Protein AF-0000000083253921 (afdb_homodimer)

Organism: NCBI:txid582686

Solvent-accessible surface area (backbone atoms only — not comparable to full-atom values): 12946 Å² total; per-residue (Å²): 129,92,75,60,62,63,15,29,48,38,32,37,37,40,30,44,75,76,18,30,40,38,39,35,27,32,36,92,87,64,48,36,36,35,39,38,33,35,63,42,66,46,63,45,67,45,71,40,64,77,12,24,30,59,44,75,47,81,40,60,47,68,56,47,55,66,76,36,46,68,57,43,62,70,31,42,88,70,36,40,86,48,78,68,93,42,68,68,56,45,52,54,52,42,50,72,73,46,42,30,26,35,37,41,40,36,81,40,52,36,37,35,39,37,34,21,56,44,78,47,77,43,78,54,131,128,92,76,60,62,63,16,29,47,38,30,38,37,42,30,45,74,74,18,31,38,37,38,35,29,33,35,91,86,65,49,36,37,37,40,36,34,35,63,40,67,44,63,46,67,46,73,39,63,76,12,26,31,58,46,75,45,81,40,60,47,67,56,48,54,67,75,36,44,68,57,42,61,71,32,43,88,69,37,40,86,48,77,66,92,43,70,66,56,44,50,54,51,42,52,73,73,46,43,31,25,35,36,40,38,37,80,40,48,36,36,35,39,35,32,23,55,42,78,47,77,43,76,54,130

Foldseek 3Di:
DDDLAFWFFPDKDADPPQQKIKTWTADPVGWIKIKMFGAWLDKDKFFDHRWTWHDKDKDQCVVVCVVCVVVCVVCQVVQPSHHDDDPVVVSVVLVVVQWIKIWTDTPDTMTMIIIGRDMDMDTDD/DDDLAFWWFDDKDADPPQQKIKTWTADPVGWIKIKMFGAWLDKDKFFDHRWTWHDKDKDQCVVVCVVCVVVCVVCQVVQPSHHDDDPVVVSVVLVVVQWIKIWTDTPDTMTMIIIGRDMDMDTDD

Sequence (250 aa):
MISIHDNEITSYLVDLKYHKIILYTEASNSERVEVSFEDVLAHQFETLEGSIILDIQEYRLNQFFENNKELLEKQKAYCWPLYYDSVDELSVRLMKEGYLYYVIYSSYGLNGWIVAKQYDVNRIVMISIHDNEITSYLVDLKYHKIILYTEASNSERVEVSFEDVLAHQFETLEGSIILDIQEYRLNQFFENNKELLEKQKAYCWPLYYDSVDELSVRLMKEGYLYYVIYSSYGLNGWIVAKQYDVNRIV

pLDDT: mean 91.38, std 6.76, range [63.94, 98.38]

Nearest PDB structures (foldseek):
  2y24-assembly1_A  TM=3.692E-01  e=4.190E-01  Dickeya chrysanthemi
  6roj-assembly1_A  TM=2.758E-01  e=5.772E+00  Saccharomyces cerevisiae S288C
  4uoz-assembly1_C  TM=3.236E-01  e=6.453E+00  Bifidobacterium animalis subsp. lactis Bl-04
  4uni-assembly1_C  TM=3.283E-01  e=9.537E+00  Bifidobacterium animalis subsp. lactis Bl-04
  2y24-assembly1_A  TM=3.692E-01  e=5.696E-01  Dickeya chrysanthemi

Radius of gyration: 18.2 Å; Cα contacts (8 Å, |Δi|>4): 577; chains: 2; bounding box: 44×47×45 Å

Secondary structure (DSSP, 8-state):
----TTPEEEEEEEETTTTEEEEEEE-TT--EEEEEEES--EEEEE--TT-BEEEEEEE-HHHHHHHTHHHHHHHGGGT-SS--S-HHHHHHHHHHHT-EEEEEEESSS-EEEEEESEEEEEEE-/----TTPEEEEEEEETTTTEEEEEEE-TT--EEEEEEES--EEEEE--TT-BEEEEEEE-HHHHHHHTHHHHHHHGGGT-SS--S-HHHHHHHHHHHT-EEEEEEESSS-EEEEEESEEEEEEE-

Structure (mmCIF, N/CA/C/O backbone):
data_AF-0000000083253921-model_v1
#
loop_
_entity.id
_entity.type
_entity.pdbx_description
1 polymer 'Uncharacterized protein'
#
loop_
_atom_site.group_PDB
_atom_site.id
_atom_site.type_symbol
_atom_site.label_atom_id
_atom_site.label_alt_id
_atom_site.label_comp_id
_atom_site.label_asym_id
_atom_site.label_entity_id
_atom_site.label_seq_id
_atom_site.pdbx_PDB_ins_code
_atom_site.Cartn_x
_atom_site.Cartn_y
_atom_site.Cartn_z
_atom_site.occupancy
_atom_site.B_iso_or_equiv
_atom_site.auth_seq_id
_atom_site.auth_comp_id
_atom_site.auth_asym_id
_atom_site.auth_atom_id
_atom_site.pdbx_PDB_model_num
ATOM 1 N N . MET A 1 1 ? 17.219 11.961 19.906 1 64.69 1 MET A N 1
ATOM 2 C CA . MET A 1 1 ? 16.359 11.961 18.734 1 64.69 1 MET A CA 1
ATOM 3 C C . MET A 1 1 ? 16.438 10.633 17.984 1 64.69 1 MET A C 1
ATOM 5 O O . MET A 1 1 ? 17.531 10.156 17.672 1 64.69 1 MET A O 1
ATOM 9 N N . ILE A 1 2 ? 15.359 9.82 18.078 1 77 2 ILE A N 1
ATOM 10 C CA . ILE A 1 2 ? 15.391 8.5 17.453 1 77 2 ILE A CA 1
ATOM 11 C C . ILE A 1 2 ? 15.648 8.648 15.945 1 77 2 ILE A C 1
ATOM 13 O O . ILE A 1 2 ? 14.961 9.414 15.266 1 77 2 ILE A O 1
ATOM 17 N N . SER A 1 3 ? 16.797 8.078 15.508 1 84.62 3 SER A N 1
ATOM 18 C CA . SER A 1 3 ? 17.125 8.188 14.086 1 84.62 3 SER A CA 1
ATOM 19 C C . SER A 1 3 ? 16.516 7.027 13.297 1 84.62 3 SER A C 1
ATOM 21 O O . SER A 1 3 ? 16.641 5.867 13.695 1 84.62 3 SER A O 1
ATOM 23 N N . ILE A 1 4 ? 15.844 7.398 12.281 1 89.12 4 ILE A N 1
ATOM 24 C CA . ILE A 1 4 ? 15.281 6.391 11.391 1 89.12 4 ILE A CA 1
ATOM 25 C C . ILE A 1 4 ? 16.141 6.258 10.141 1 89.12 4 ILE A C 1
ATOM 27 O O . ILE A 1 4 ? 15.891 5.398 9.289 1 89.12 4 ILE A O 1
ATOM 31 N N . HIS A 1 5 ? 17.172 7.105 10.125 1 89.75 5 HIS A N 1
ATOM 32 C CA . HIS A 1 5 ? 18.031 7.109 8.953 1 89.75 5 HIS A CA 1
ATOM 33 C C . HIS A 1 5 ? 18.766 5.781 8.805 1 89.75 5 HIS A C 1
ATOM 35 O O . HIS A 1 5 ? 19.297 5.246 9.773 1 89.75 5 HIS A O 1
ATOM 41 N N . ASP A 1 6 ? 18.688 5.219 7.617 1 90.56 6 ASP A N 1
ATOM 42 C CA . ASP A 1 6 ? 19.375 4 7.215 1 90.56 6 ASP A CA 1
ATOM 43 C C . ASP A 1 6 ? 18.672 2.76 7.762 1 90.56 6 ASP A C 1
ATOM 45 O O . ASP A 1 6 ? 19.172 1.644 7.621 1 90.56 6 ASP A O 1
ATOM 49 N N . ASN A 1 7 ? 17.594 2.953 8.398 1 93.31 7 ASN A N 1
ATOM 50 C CA . ASN A 1 7 ? 16.812 1.787 8.797 1 93.31 7 ASN A CA 1
ATOM 51 C C . ASN A 1 7 ? 16.141 1.117 7.594 1 93.31 7 ASN A C 1
ATOM 53 O O . ASN A 1 7 ? 15.742 1.794 6.648 1 93.31 7 ASN A O 1
ATOM 57 N N . GLU A 1 8 ? 16.047 -0.15 7.652 1 94 8 GLU A N 1
ATOM 58 C CA . GLU A 1 8 ? 15.32 -0.9 6.633 1 94 8 GLU A CA 1
ATOM 59 C C . GLU A 1 8 ? 13.836 -1.003 6.977 1 94 8 GLU A C 1
ATOM 61 O O . GLU A 1 8 ? 13.477 -1.326 8.109 1 94 8 GLU A O 1
ATOM 66 N N . ILE A 1 9 ? 13.016 -0.68 6.035 1 94.06 9 ILE A N 1
ATOM 67 C CA . ILE A 1 9 ? 11.594 -0.918 6.219 1 94.06 9 ILE A CA 1
ATOM 68 C C . ILE A 1 9 ? 11.289 -2.402 6.027 1 94.06 9 ILE A C 1
ATOM 70 O O . ILE A 1 9 ? 11.453 -2.939 4.93 1 94.06 9 ILE A O 1
ATOM 74 N N . THR A 1 10 ? 10.836 -3.027 7.039 1 94.25 10 THR A N 1
ATOM 75 C CA . THR A 1 10 ? 10.602 -4.469 6.98 1 94.25 10 THR A CA 1
ATOM 76 C C . THR A 1 10 ? 9.148 -4.766 6.645 1 94.25 10 THR A C 1
ATOM 78 O O . THR A 1 10 ? 8.852 -5.75 5.961 1 94.25 10 THR A O 1
ATOM 81 N N . SER A 1 11 ? 8.289 -3.947 7.152 1 95.75 11 SER A N 1
ATOM 82 C CA . SER A 1 11 ? 6.859 -4.113 6.918 1 95.75 11 SER A CA 1
ATOM 83 C C . SER A 1 11 ? 6.102 -2.814 7.18 1 95.75 11 SER A C 1
ATOM 85 O O . SER A 1 11 ? 6.664 -1.858 7.715 1 95.75 11 SER A O 1
ATOM 87 N N . TYR A 1 12 ? 4.859 -2.811 6.711 1 96.31 12 TYR A N 1
ATOM 88 C CA . TYR A 1 12 ? 3.998 -1.688 7.055 1 96.31 12 TYR A CA 1
ATOM 89 C C . TYR A 1 12 ? 2.543 -2.129 7.156 1 96.31 12 TYR A C 1
ATOM 91 O O . TYR A 1 12 ? 2.125 -3.072 6.48 1 96.31 12 TYR A O 1
ATOM 99 N N . LEU A 1 13 ? 1.921 -1.439 8.023 1 97.75 13 LEU A N 1
ATOM 100 C CA . LEU A 1 13 ? 0.498 -1.656 8.258 1 97.75 13 LEU A CA 1
ATOM 101 C C . LEU A 1 13 ? -0.309 -0.416 7.891 1 97.75 13 LEU A C 1
ATOM 103 O O . LEU A 1 13 ? 0.043 0.698 8.281 1 97.75 13 LEU A O 1
ATOM 107 N N . VAL A 1 14 ? -1.329 -0.631 7.109 1 96.62 14 VAL A N 1
ATOM 108 C CA . VAL A 1 14 ? -2.279 0.432 6.801 1 96.62 14 VAL A CA 1
ATOM 109 C C . VAL A 1 14 ? -3.645 0.094 7.395 1 96.62 14 VAL A C 1
ATOM 111 O O . VAL A 1 14 ? -4.281 -0.882 6.988 1 96.62 14 VAL A O 1
ATOM 114 N N . ASP A 1 15 ? -4.02 0.873 8.336 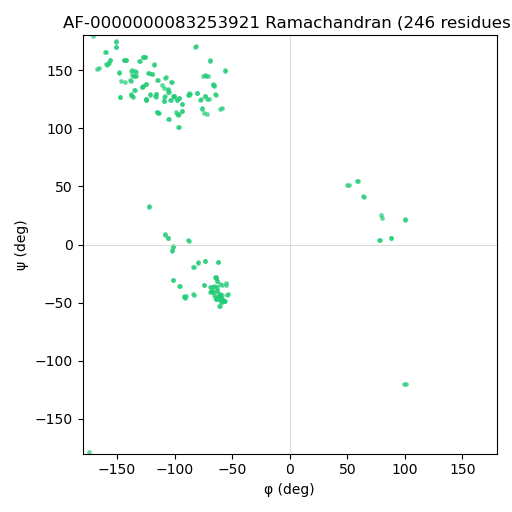1 96.75 15 ASP A N 1
ATOM 115 C CA . ASP A 1 15 ? -5.348 0.764 8.93 1 96.75 15 ASP A CA 1
ATOM 116 C C . ASP A 1 15 ? -6.32 1.752 8.297 1 96.75 15 ASP A C 1
ATOM 118 O O . ASP A 1 15 ? -6.332 2.936 8.641 1 96.75 15 ASP A O 1
ATOM 122 N N . LEU A 1 16 ? -7.109 1.293 7.445 1 94 16 LEU A N 1
ATOM 123 C CA . LEU A 1 16 ? -8.016 2.154 6.691 1 94 16 LEU A CA 1
ATOM 124 C C . LEU A 1 16 ? -9.172 2.629 7.566 1 94 16 LEU A C 1
ATOM 126 O O . LEU A 1 16 ? -9.641 3.758 7.418 1 94 16 LEU A O 1
ATOM 130 N N . LYS A 1 17 ? -9.555 1.745 8.43 1 91 17 LYS A N 1
ATOM 131 C CA . LYS A 1 17 ? -10.688 2.055 9.289 1 91 17 LYS A CA 1
ATOM 132 C C . LYS A 1 17 ? -10.336 3.154 10.289 1 91 17 LYS A C 1
ATOM 134 O O . LYS A 1 17 ? -11.117 4.09 10.484 1 91 17 LYS A O 1
ATOM 139 N N . TYR A 1 18 ? -9.172 3.062 10.805 1 94.19 18 TYR A N 1
ATOM 140 C CA . TYR A 1 18 ? -8.797 4.02 11.844 1 94.19 18 TYR A CA 1
ATOM 141 C C . TYR A 1 18 ? -7.824 5.062 11.297 1 94.19 18 TYR A C 1
ATOM 143 O O . TYR A 1 18 ? -7.25 5.844 12.055 1 94.19 18 TYR A O 1
ATOM 151 N N . HIS A 1 19 ? -7.543 5.062 10.047 1 96.12 19 HIS A N 1
ATOM 152 C CA . HIS A 1 19 ? -6.754 6.078 9.359 1 96.12 19 HIS A CA 1
ATOM 153 C C . HIS A 1 19 ? -5.355 6.188 9.961 1 96.12 19 HIS A C 1
ATOM 155 O O . HIS A 1 19 ? -4.918 7.281 10.328 1 96.12 19 HIS A O 1
ATOM 161 N N . LYS A 1 20 ? -4.727 5.043 9.992 1 97.81 20 LYS A N 1
ATOM 162 C CA . LYS A 1 20 ? -3.381 4.973 10.555 1 97.81 20 LYS A CA 1
ATOM 163 C C . LYS A 1 20 ? -2.451 4.16 9.656 1 97.81 20 LYS A C 1
ATOM 165 O O . LYS A 1 20 ? -2.871 3.176 9.047 1 97.81 20 LYS A O 1
ATOM 170 N N . ILE A 1 21 ? -1.231 4.578 9.609 1 97.94 21 ILE A N 1
ATOM 171 C CA . ILE A 1 21 ? -0.181 3.805 8.953 1 97.94 21 ILE A CA 1
ATOM 172 C C . ILE A 1 21 ? 0.999 3.627 9.906 1 97.94 21 ILE A C 1
ATOM 174 O O . ILE A 1 21 ? 1.39 4.566 10.609 1 97.94 21 ILE A O 1
ATOM 178 N N . ILE A 1 22 ? 1.489 2.447 9.945 1 97.94 22 ILE A N 1
ATOM 179 C CA . ILE A 1 22 ? 2.691 2.168 10.727 1 97.94 22 ILE A CA 1
ATOM 180 C C . ILE A 1 22 ? 3.752 1.536 9.82 1 97.94 22 ILE A C 1
ATOM 182 O O . ILE A 1 22 ? 3.496 0.521 9.172 1 97.94 22 ILE A O 1
ATOM 186 N N . LEU A 1 23 ? 4.879 2.094 9.789 1 96.44 23 LEU A N 1
ATOM 187 C CA . LEU A 1 23 ? 6.062 1.504 9.18 1 96.44 23 LEU A CA 1
ATOM 188 C C . LEU A 1 23 ? 6.949 0.845 10.227 1 96.44 23 LEU A C 1
ATOM 190 O O . LEU A 1 23 ? 7.332 1.481 11.211 1 96.44 23 LEU A O 1
ATOM 194 N N . TYR A 1 24 ? 7.203 -0.344 10.016 1 96.12 24 TYR A N 1
ATOM 195 C CA . TYR A 1 24 ? 8.148 -1.059 10.86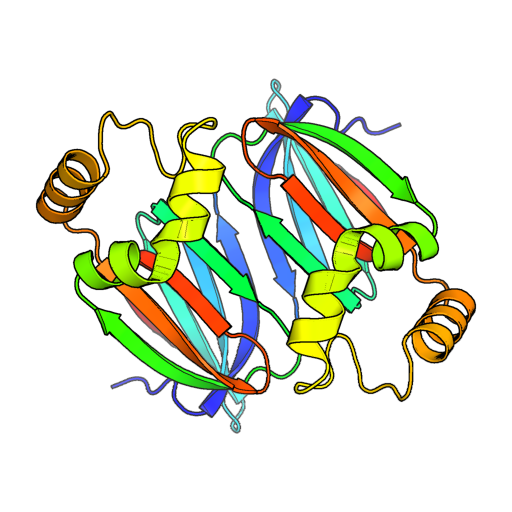7 1 96.12 24 TYR A CA 1
ATOM 196 C C . TYR A 1 24 ? 9.539 -1.081 10.242 1 96.12 24 TYR A C 1
ATOM 198 O O . TYR A 1 24 ? 9.703 -1.512 9.102 1 96.12 24 TYR A O 1
ATOM 206 N N . THR A 1 25 ? 10.469 -0.642 11.023 1 95.25 25 THR A N 1
ATOM 207 C CA . THR A 1 25 ? 11.82 -0.521 10.492 1 95.25 25 THR A CA 1
ATOM 208 C C . THR A 1 25 ? 12.828 -1.174 11.43 1 95.25 25 THR A C 1
ATOM 210 O O . THR A 1 25 ? 12.547 -1.369 12.617 1 95.25 25 THR A O 1
ATOM 213 N N . GLU A 1 26 ? 13.922 -1.486 10.82 1 94.81 26 GLU A N 1
ATOM 214 C CA . GLU A 1 26 ? 15 -2.115 11.578 1 94.81 26 GLU A CA 1
ATOM 215 C C . GLU A 1 26 ? 16.344 -1.488 11.242 1 94.81 26 GLU A C 1
ATOM 217 O O . GLU A 1 26 ? 16.688 -1.32 10.07 1 94.81 26 GLU A O 1
ATOM 222 N N . ALA A 1 27 ? 17.031 -1.199 12.273 1 93.06 27 ALA A N 1
ATOM 223 C CA . ALA A 1 27 ? 18.391 -0.688 12.094 1 93.06 27 ALA A CA 1
ATOM 224 C C . ALA A 1 27 ? 19.375 -1.826 11.859 1 93.06 27 ALA A C 1
ATOM 226 O O . ALA A 1 27 ? 19.031 -3 11.984 1 93.06 27 ALA A O 1
ATOM 227 N N . SER A 1 28 ? 20.578 -1.454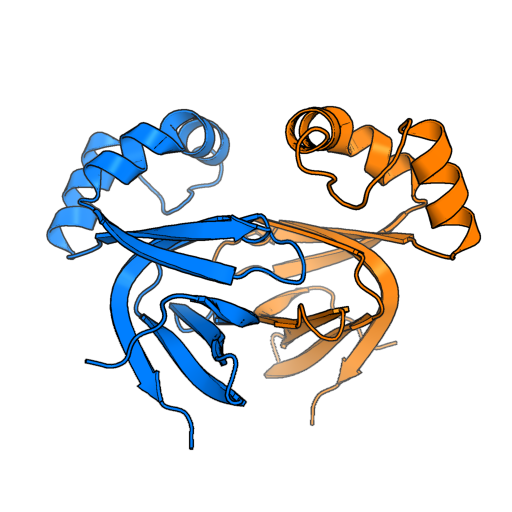 11.5 1 90.56 28 SER A N 1
ATOM 228 C CA . SER A 1 28 ? 21.609 -2.445 11.258 1 90.56 28 SER A CA 1
ATOM 229 C C . SER A 1 28 ? 21.953 -3.223 12.523 1 90.56 28 SER A C 1
ATOM 231 O O . SER A 1 28 ? 22.359 -4.387 12.461 1 90.56 28 SER A O 1
ATOM 233 N N . ASN A 1 29 ? 21.781 -2.598 13.664 1 90.56 29 ASN A N 1
ATOM 234 C CA . ASN A 1 29 ? 22.062 -3.268 14.93 1 90.56 29 ASN A CA 1
ATOM 235 C C . ASN A 1 29 ? 20.844 -4.027 15.445 1 90.56 29 ASN A C 1
ATOM 237 O O . ASN A 1 29 ? 20.797 -4.398 16.625 1 90.56 29 ASN A O 1
ATOM 241 N N . SER A 1 30 ? 19.812 -4.035 14.703 1 89.56 30 SER A N 1
ATOM 242 C CA . SER A 1 30 ? 18.609 -4.82 14.961 1 89.56 30 SER A CA 1
ATOM 243 C C . SER A 1 30 ? 17.625 -4.059 15.852 1 89.56 30 SER A C 1
ATOM 245 O O . SER A 1 30 ? 16.641 -4.629 16.328 1 89.56 30 SER A O 1
ATOM 247 N N . GLU A 1 31 ? 18.047 -2.854 16.062 1 93.31 31 GLU A N 1
ATOM 248 C CA . GLU A 1 31 ? 17.047 -2.039 16.766 1 93.31 31 GLU A CA 1
ATOM 249 C C . GLU A 1 31 ? 15.812 -1.823 15.898 1 93.31 31 GLU A C 1
ATOM 251 O O . GLU A 1 31 ? 15.922 -1.533 14.703 1 93.31 31 GLU A O 1
ATOM 256 N N . ARG A 1 32 ? 14.719 -1.942 16.547 1 95.06 32 ARG A N 1
ATOM 257 C CA . ARG A 1 32 ? 13.461 -1.785 15.828 1 95.06 32 ARG A CA 1
ATOM 258 C C . ARG A 1 32 ? 12.805 -0.45 16.156 1 95.06 32 ARG A C 1
ATOM 260 O O . ARG A 1 32 ? 12.734 -0.056 17.328 1 95.06 32 ARG A O 1
ATOM 267 N N . VAL A 1 33 ? 12.438 0.19 15.086 1 95.75 33 VAL A N 1
ATOM 268 C CA . VAL A 1 33 ? 11.797 1.495 15.203 1 95.75 33 VAL A CA 1
ATOM 269 C C . VAL A 1 33 ? 10.492 1.5 14.414 1 95.75 33 VAL A C 1
ATOM 271 O O . VAL A 1 33 ? 10.422 0.971 13.297 1 95.75 33 VAL A O 1
ATOM 274 N N . GLU A 1 34 ? 9.445 2.064 15.031 1 96.5 34 GLU A N 1
ATOM 275 C CA . GLU A 1 34 ? 8.172 2.25 14.336 1 96.5 34 GLU A CA 1
ATOM 276 C C . GLU A 1 34 ? 7.957 3.715 13.969 1 96.5 34 GLU A C 1
ATOM 278 O O . GLU A 1 34 ? 8.234 4.609 14.766 1 96.5 34 GLU A O 1
ATOM 283 N N . VAL A 1 35 ? 7.578 3.893 12.797 1 96.5 35 VAL A N 1
ATOM 284 C CA . VAL A 1 35 ? 7.105 5.199 12.352 1 96.5 35 VAL A CA 1
ATOM 285 C C . VAL A 1 35 ? 5.594 5.152 12.125 1 96.5 35 VAL A C 1
ATOM 287 O O . VAL A 1 35 ? 5.109 4.355 11.312 1 96.5 35 VAL A O 1
ATOM 290 N N . SER A 1 36 ? 4.879 6.043 12.82 1 97.81 36 SER A N 1
ATOM 291 C CA . SER A 1 36 ? 3.426 5.988 12.727 1 97.81 36 SER A CA 1
ATOM 292 C C . SER A 1 36 ? 2.85 7.309 12.234 1 97.81 36 SER A C 1
ATOM 294 O O . SER A 1 36 ? 3.369 8.383 12.562 1 97.81 36 SER A O 1
ATOM 296 N N . PHE A 1 37 ? 1.794 7.211 11.531 1 98.38 37 PHE A N 1
ATOM 297 C CA . PHE A 1 37 ? 1.021 8.344 11.047 1 98.38 37 PHE A CA 1
ATOM 298 C C . PHE A 1 37 ? -0.437 8.234 11.469 1 98.38 37 PHE A C 1
ATOM 300 O O . PHE A 1 37 ? -1.031 7.156 11.391 1 98.38 37 PHE A O 1
ATOM 307 N N . GLU A 1 38 ? -0.981 9.359 11.883 1 98.06 38 GLU A N 1
ATOM 308 C CA . GLU A 1 38 ? -2.365 9.398 12.344 1 98.06 38 GLU A CA 1
ATOM 309 C C . GLU A 1 38 ? -3.211 10.32 11.469 1 98.06 38 GLU A C 1
ATOM 311 O O . GLU A 1 38 ? -2.701 11.289 10.898 1 98.06 38 GLU A O 1
ATOM 316 N N . ASP A 1 39 ? -4.5 9.984 11.484 1 97.5 39 ASP A N 1
ATOM 317 C CA . ASP A 1 39 ? -5.449 10.711 10.656 1 97.5 39 ASP A CA 1
ATOM 318 C C . ASP A 1 39 ? -4.965 10.789 9.203 1 97.5 39 ASP A C 1
ATOM 320 O O . ASP A 1 39 ? -4.867 11.883 8.641 1 97.5 39 ASP A O 1
ATOM 324 N N . VAL A 1 40 ? -4.637 9.656 8.719 1 97.44 40 VAL A N 1
ATOM 325 C CA . VAL A 1 40 ? -4.133 9.555 7.348 1 97.44 40 VAL A CA 1
ATOM 326 C C . VAL A 1 40 ? -5.281 9.734 6.359 1 97.44 40 VAL A C 1
ATOM 328 O O . VAL A 1 40 ? -6.32 9.086 6.477 1 97.44 40 VAL A O 1
ATOM 331 N N . LEU A 1 41 ? -5.062 10.648 5.434 1 95.69 41 LEU A N 1
ATOM 332 C CA . LEU A 1 41 ? -6.051 10.883 4.387 1 95.69 41 LEU A CA 1
ATOM 333 C C . LEU A 1 41 ? -5.762 10.031 3.16 1 95.69 41 LEU A C 1
ATOM 335 O O . LEU A 1 41 ? -6.68 9.461 2.562 1 95.69 41 LEU A O 1
ATOM 339 N N . ALA A 1 42 ? -4.547 9.953 2.744 1 94.25 42 ALA A N 1
ATOM 340 C CA . ALA A 1 42 ? -4.141 9.242 1.538 1 94.25 42 ALA A CA 1
ATOM 341 C C . ALA A 1 42 ? -2.666 8.859 1.599 1 94.25 42 ALA A C 1
ATOM 343 O O . ALA A 1 42 ? -1.896 9.445 2.365 1 94.25 42 ALA A O 1
ATOM 344 N N . HIS A 1 43 ? -2.348 7.836 0.828 1 95.31 43 HIS A N 1
ATOM 345 C CA . HIS A 1 43 ? -0.953 7.426 0.712 1 95.31 43 HIS A CA 1
ATOM 346 C C . HIS A 1 43 ? -0.704 6.684 -0.598 1 95.31 43 HIS A C 1
ATOM 348 O O . HIS A 1 43 ? -1.645 6.203 -1.233 1 95.31 43 HIS A O 1
ATOM 354 N N . GLN A 1 44 ? 0.498 6.656 -0.984 1 92.56 44 GLN A N 1
A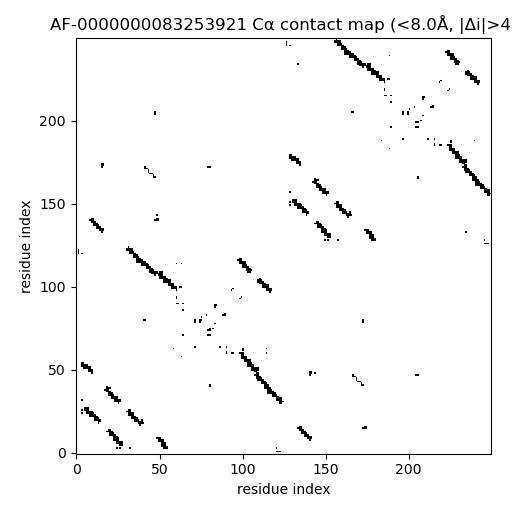TOM 355 C CA . GLN A 1 44 ? 0.955 5.832 -2.096 1 92.56 44 GLN A CA 1
ATOM 356 C C . GLN A 1 44 ? 2.389 5.355 -1.878 1 92.56 44 GLN A C 1
ATOM 358 O O . GLN A 1 44 ? 3.275 6.16 -1.577 1 92.56 44 GLN A O 1
ATOM 363 N N . PHE A 1 45 ? 2.482 4.008 -1.997 1 91.5 45 PHE A N 1
ATOM 364 C CA . PHE A 1 45 ? 3.809 3.422 -1.844 1 91.5 45 PHE A CA 1
ATOM 365 C C . PHE A 1 45 ? 4.207 2.654 -3.098 1 91.5 45 PHE A C 1
ATOM 367 O O . PHE A 1 45 ? 3.402 1.911 -3.66 1 91.5 45 PHE A O 1
ATOM 374 N N . GLU A 1 46 ? 5.312 2.953 -3.559 1 82.75 46 GLU A N 1
ATOM 375 C CA . GLU A 1 46 ? 6 2.07 -4.496 1 82.75 46 GLU A CA 1
ATOM 376 C C . GLU A 1 46 ? 7.039 1.208 -3.783 1 82.75 46 GLU A C 1
ATOM 378 O O . GLU A 1 46 ? 8.047 1.718 -3.297 1 82.75 46 GLU A O 1
ATOM 383 N N . THR A 1 47 ? 6.773 -0.06 -3.742 1 78.19 47 THR A N 1
ATOM 384 C CA . THR A 1 47 ? 7.516 -0.823 -2.746 1 78.19 47 THR A CA 1
ATOM 385 C C . THR A 1 47 ? 8.453 -1.824 -3.42 1 78.19 47 THR A C 1
ATOM 387 O O . THR A 1 47 ? 8.172 -2.301 -4.52 1 78.19 47 THR A O 1
ATOM 390 N N . LEU A 1 48 ? 9.586 -1.952 -2.834 1 75.62 48 LEU A N 1
ATOM 391 C CA . LEU A 1 48 ? 10.57 -2.994 -3.104 1 75.62 48 LEU A CA 1
ATOM 392 C C . LEU A 1 48 ? 11.172 -3.521 -1.805 1 75.62 48 LEU A C 1
ATOM 394 O O . LEU A 1 48 ? 11.281 -2.783 -0.823 1 75.62 48 LEU A O 1
ATOM 398 N N . GLU A 1 49 ? 11.344 -4.738 -1.812 1 81.88 49 GLU A N 1
ATOM 399 C CA . GLU A 1 49 ? 12.055 -5.297 -0.666 1 81.88 49 GLU A CA 1
ATOM 400 C C . GLU A 1 49 ? 13.414 -4.633 -0.477 1 81.88 49 GLU A C 1
ATOM 402 O O . GLU A 1 49 ? 14.031 -4.18 -1.444 1 81.88 49 GLU A O 1
ATOM 407 N N . GLY A 1 50 ? 13.828 -4.574 0.816 1 83.69 50 GLY A N 1
ATOM 408 C CA . GLY A 1 50 ? 15.148 -4.051 1.119 1 83.69 50 GLY A CA 1
ATOM 409 C C . GLY A 1 50 ? 15.211 -2.537 1.117 1 83.69 50 GLY A C 1
ATOM 410 O O . GLY A 1 50 ? 16.281 -1.953 0.961 1 83.69 50 GLY A O 1
ATOM 411 N N . SER A 1 51 ? 14.07 -1.942 1.306 1 85.94 51 SER A N 1
ATOM 412 C CA . SER A 1 51 ? 14.008 -0.484 1.282 1 85.94 51 SER A CA 1
ATOM 413 C C . SER A 1 51 ? 14.695 0.117 2.506 1 85.94 51 SER A C 1
ATOM 415 O O . SER A 1 51 ? 14.406 -0.274 3.639 1 85.94 51 SER A O 1
ATOM 417 N N . ILE A 1 52 ? 15.617 0.977 2.27 1 90.44 52 ILE A N 1
ATOM 418 C CA . ILE A 1 52 ? 16.328 1.688 3.33 1 90.44 52 ILE A CA 1
ATOM 419 C C . ILE A 1 52 ? 15.883 3.15 3.352 1 90.44 52 ILE A C 1
ATOM 421 O O . ILE A 1 52 ? 16 3.855 2.348 1 90.44 52 ILE A O 1
ATOM 425 N N . ILE A 1 53 ? 15.492 3.57 4.52 1 92.12 53 ILE A N 1
ATOM 426 C CA . ILE A 1 53 ? 15 4.938 4.648 1 92.12 53 ILE A CA 1
ATOM 427 C C . ILE A 1 53 ? 16.188 5.906 4.688 1 92.12 53 ILE A C 1
ATOM 429 O O . ILE A 1 53 ? 17.094 5.75 5.504 1 92.12 53 ILE A O 1
ATOM 433 N N . LEU A 1 54 ? 16.156 6.812 3.816 1 92.69 54 LEU A N 1
ATOM 434 C CA . LEU A 1 54 ? 17.125 7.91 3.893 1 92.69 54 LEU A CA 1
ATOM 435 C C . LEU A 1 54 ? 16.562 9.062 4.727 1 92.69 54 LEU A C 1
ATOM 437 O O . LEU A 1 54 ? 17.266 9.602 5.586 1 92.69 54 LEU A O 1
ATOM 441 N N . ASP A 1 55 ? 15.352 9.352 4.477 1 92.19 55 ASP A N 1
ATOM 442 C CA . ASP A 1 55 ? 14.734 10.461 5.184 1 92.19 55 ASP A CA 1
ATOM 443 C C . ASP A 1 55 ? 13.219 10.461 4.988 1 92.19 55 ASP A C 1
ATOM 445 O O . ASP A 1 55 ? 12.711 9.891 4.02 1 92.19 55 ASP A O 1
ATOM 449 N N . ILE A 1 56 ? 12.539 11 6.008 1 93.62 56 ILE A N 1
ATOM 450 C CA . ILE A 1 56 ? 11.133 11.359 5.859 1 93.62 56 ILE A CA 1
ATOM 451 C C . ILE A 1 56 ? 10.969 12.875 5.984 1 93.62 56 ILE A C 1
ATOM 453 O O . ILE A 1 56 ? 11.195 13.445 7.055 1 93.62 56 ILE A O 1
ATOM 457 N N . GLN A 1 57 ? 10.578 13.461 4.871 1 94.69 57 GLN A N 1
ATOM 458 C CA . GLN A 1 57 ? 10.477 14.914 4.848 1 94.69 57 GLN A CA 1
ATOM 459 C C . GLN A 1 57 ? 9.023 15.367 4.965 1 94.69 57 GLN A C 1
ATOM 461 O O . GLN A 1 57 ? 8.125 14.766 4.371 1 94.69 57 GLN A O 1
ATOM 466 N N . GLU A 1 58 ? 8.922 16.375 5.719 1 95.56 58 GLU A N 1
ATOM 467 C CA . GLU A 1 58 ? 7.613 17 5.895 1 95.56 58 GLU A CA 1
ATOM 468 C C . GLU A 1 58 ? 7.473 18.25 5.023 1 95.56 58 GLU A C 1
ATOM 470 O O . GLU A 1 58 ? 8.328 19.141 5.059 1 95.56 58 GLU A O 1
ATOM 475 N N . TYR A 1 59 ? 6.395 18.281 4.254 1 96.75 59 TYR A N 1
ATOM 476 C CA . TYR A 1 59 ? 6.117 19.422 3.396 1 96.75 59 TYR A CA 1
ATOM 477 C C . TYR A 1 59 ? 4.727 19.984 3.666 1 96.75 59 TYR A C 1
ATOM 479 O O . TYR A 1 59 ? 3.883 19.297 4.258 1 96.75 59 TYR A O 1
ATOM 487 N N . ARG A 1 60 ? 4.539 21.219 3.232 1 94.62 60 ARG A N 1
ATOM 488 C CA . ARG A 1 60 ? 3.191 21.766 3.201 1 94.62 60 ARG A CA 1
ATOM 489 C C . ARG A 1 60 ? 2.336 21.078 2.143 1 94.62 60 ARG A C 1
ATOM 491 O O . ARG A 1 60 ? 2.863 20.547 1.165 1 94.62 60 ARG A O 1
ATOM 498 N N . LEU A 1 61 ? 1.123 21.172 2.332 1 95.38 61 LEU A N 1
ATOM 499 C CA . LEU A 1 61 ? 0.168 20.438 1.517 1 95.38 61 LEU A CA 1
ATOM 500 C C . LEU A 1 61 ? 0.223 20.891 0.062 1 95.38 61 LEU A C 1
ATOM 502 O O . LEU A 1 61 ? -0.129 20.125 -0.844 1 95.38 61 LEU A O 1
ATOM 506 N N . ASN A 1 62 ? 0.609 22.141 -0.173 1 93.56 62 ASN A N 1
ATOM 507 C CA . ASN A 1 62 ? 0.69 22.625 -1.544 1 93.56 62 ASN A CA 1
ATOM 508 C C . ASN A 1 62 ? 1.592 21.75 -2.404 1 93.56 62 ASN A C 1
ATOM 510 O O . ASN A 1 62 ? 1.347 21.578 -3.6 1 93.56 62 ASN A O 1
ATOM 514 N N . GLN A 1 63 ? 2.584 21.219 -1.842 1 95.69 63 GLN A N 1
ATOM 515 C CA . GLN A 1 63 ? 3.496 20.344 -2.568 1 95.69 63 GLN A CA 1
ATOM 516 C C . GLN A 1 63 ? 2.803 19.062 -2.984 1 95.69 63 GLN A C 1
ATOM 518 O O . GLN A 1 63 ? 3.068 18.516 -4.062 1 95.69 63 GLN A O 1
ATOM 523 N N . PHE A 1 64 ? 1.94 18.578 -2.145 1 96.69 64 PHE A N 1
ATOM 524 C CA . PHE A 1 64 ? 1.167 17.391 -2.49 1 96.69 64 PHE A CA 1
ATOM 525 C C . PHE A 1 64 ? 0.364 17.625 -3.764 1 96.69 64 PHE A C 1
ATOM 527 O O . PHE A 1 64 ? 0.379 16.797 -4.672 1 96.69 64 PHE A O 1
ATOM 534 N N . PHE A 1 65 ? -0.292 18.703 -3.812 1 95.31 65 PHE A N 1
ATOM 535 C CA . PHE A 1 65 ? -1.162 19 -4.945 1 95.31 65 PHE A CA 1
ATOM 536 C C . PHE A 1 65 ? -0.343 19.234 -6.207 1 95.31 65 PHE A C 1
ATOM 538 O O . PHE A 1 65 ? -0.76 18.859 -7.305 1 95.31 65 PHE A O 1
ATOM 545 N N . GLU A 1 66 ? 0.793 19.859 -6.027 1 94.62 66 GLU A N 1
ATOM 546 C CA . GLU A 1 66 ? 1.676 20.094 -7.168 1 94.62 66 GLU A CA 1
ATOM 547 C C . GLU A 1 66 ? 2.244 18.781 -7.703 1 94.62 66 GLU A C 1
ATOM 549 O O . GLU A 1 66 ? 2.309 18.578 -8.922 1 94.62 66 GLU A O 1
ATOM 554 N N . ASN A 1 67 ? 2.588 17.891 -6.871 1 93.81 67 ASN A N 1
ATOM 555 C CA . ASN A 1 67 ? 3.277 16.672 -7.242 1 93.81 67 ASN A CA 1
ATOM 556 C C . ASN A 1 67 ? 2.297 15.594 -7.711 1 93.81 67 ASN A C 1
ATOM 558 O O . ASN A 1 67 ? 2.691 14.625 -8.359 1 93.81 67 ASN A O 1
ATOM 562 N N . ASN A 1 68 ? 1.011 15.75 -7.336 1 92.81 68 ASN A N 1
ATOM 563 C CA . ASN A 1 68 ? 0.055 14.688 -7.613 1 92.81 68 ASN A CA 1
ATOM 564 C C . ASN A 1 68 ? -1.109 15.188 -8.469 1 92.81 68 ASN A C 1
ATOM 566 O O . ASN A 1 68 ? -2.238 14.719 -8.312 1 92.81 68 ASN A O 1
ATOM 570 N N . LYS A 1 69 ? -0.863 16.078 -9.297 1 91.19 69 LYS A N 1
ATOM 571 C CA . LYS A 1 69 ? -1.89 16.672 -10.148 1 91.19 69 LYS A CA 1
ATOM 572 C C . LYS A 1 69 ? -2.551 15.609 -11.023 1 91.19 69 LYS A C 1
ATOM 574 O O . LYS A 1 69 ? -3.779 15.539 -11.102 1 91.19 69 LYS A O 1
ATOM 579 N N . GLU A 1 70 ? -1.753 14.82 -11.672 1 88.06 70 GLU A N 1
ATOM 580 C CA . GLU A 1 70 ? -2.283 13.789 -12.562 1 88.06 70 GLU A CA 1
ATOM 581 C C . GLU A 1 70 ? -3.15 12.789 -11.797 1 88.06 70 GLU A C 1
ATOM 583 O O . GLU A 1 70 ? -4.215 12.398 -12.266 1 88.06 70 GLU A O 1
ATOM 588 N N . LEU A 1 71 ? -2.664 12.438 -10.695 1 87.31 71 LEU A N 1
ATOM 589 C CA . LEU A 1 71 ? -3.404 11.492 -9.867 1 87.31 71 LEU A CA 1
ATOM 590 C C . LEU A 1 71 ? -4.742 12.078 -9.438 1 87.31 71 LEU A C 1
ATOM 592 O O . LEU A 1 71 ? -5.773 11.406 -9.508 1 87.31 71 LEU A O 1
ATOM 596 N N . LEU A 1 72 ? -4.73 13.305 -8.984 1 89.81 72 LEU A N 1
ATOM 597 C CA . LEU A 1 72 ? -5.945 13.984 -8.547 1 89.81 72 LEU A CA 1
ATOM 598 C C . LEU A 1 72 ? -6.961 14.055 -9.68 1 89.81 72 LEU A C 1
ATOM 600 O O . LEU A 1 72 ? -8.156 13.82 -9.469 1 89.81 72 LEU A O 1
ATOM 604 N N . GLU A 1 73 ? -6.48 14.375 -10.797 1 87.69 73 GLU A N 1
ATOM 605 C CA . GLU A 1 73 ? -7.359 14.469 -11.953 1 87.69 73 GLU A CA 1
ATOM 606 C C . GLU A 1 73 ? -7.977 13.109 -12.289 1 87.69 73 GLU A C 1
ATOM 608 O O . GLU A 1 73 ? -9.188 13.016 -12.516 1 87.69 73 GLU A O 1
ATOM 613 N N . LYS A 1 74 ? -7.152 12.148 -12.312 1 83.62 74 LYS A N 1
ATOM 614 C CA . LYS A 1 74 ? -7.594 10.805 -12.656 1 83.62 74 LYS A CA 1
ATOM 615 C C . LYS A 1 74 ? -8.609 10.281 -11.641 1 83.62 74 LYS A C 1
ATOM 617 O O . LYS A 1 74 ? -9.555 9.578 -12.008 1 83.62 74 LYS A O 1
ATOM 622 N N . GLN A 1 75 ? -8.484 10.695 -10.398 1 84.06 75 GLN A N 1
ATOM 623 C CA . GLN A 1 75 ? -9.266 10.078 -9.336 1 84.06 75 GLN A CA 1
ATOM 624 C C . GLN A 1 75 ? -10.445 10.969 -8.938 1 84.06 75 GLN A C 1
ATOM 626 O O . GLN A 1 75 ? -11.273 10.57 -8.117 1 84.06 75 GLN A O 1
ATOM 631 N N . LYS A 1 76 ? -10.5 12.078 -9.477 1 84.12 76 LYS A N 1
ATOM 632 C CA . LYS A 1 76 ? -11.562 13.016 -9.141 1 84.12 76 LYS A CA 1
ATOM 633 C C . LYS A 1 76 ? -12.938 12.375 -9.312 1 84.12 76 LYS A C 1
ATOM 635 O O . LYS A 1 76 ? -13.828 12.586 -8.484 1 84.12 76 LYS A O 1
ATOM 640 N N . ALA A 1 77 ? -13.094 11.641 -10.391 1 81.19 77 ALA A N 1
ATOM 641 C CA . ALA A 1 77 ? -14.375 11.016 -10.68 1 81.19 77 ALA A CA 1
ATOM 642 C C . ALA A 1 77 ? -14.758 10.016 -9.586 1 81.19 77 ALA A C 1
ATOM 644 O O . ALA A 1 77 ? -15.93 9.656 -9.445 1 81.19 77 ALA A O 1
ATOM 645 N N . TYR A 1 78 ? -13.844 9.664 -8.805 1 79.5 78 TYR A N 1
ATOM 646 C CA . TYR A 1 78 ? -14.078 8.672 -7.766 1 79.5 78 TYR A CA 1
ATOM 647 C C . TYR A 1 78 ? -14.086 9.32 -6.387 1 79.5 78 TYR A C 1
ATOM 649 O O . TYR A 1 78 ? -13.961 8.633 -5.371 1 79.5 78 TYR A O 1
ATOM 657 N N . CYS A 1 79 ? -14.062 10.602 -6.406 1 83.5 79 CYS A N 1
ATOM 658 C CA . CYS A 1 79 ? -14.164 11.367 -5.168 1 83.5 79 CYS A CA 1
ATOM 659 C C . CYS A 1 79 ? -12.969 11.102 -4.266 1 83.5 79 CYS A C 1
ATOM 661 O O . CYS A 1 79 ? -13.125 10.914 -3.059 1 83.5 79 CYS A O 1
ATOM 663 N N . TRP A 1 80 ? -11.836 11.023 -4.793 1 86.88 80 TRP A N 1
ATOM 664 C CA . TRP A 1 80 ? -10.586 10.812 -4.074 1 86.88 80 TRP A CA 1
ATOM 665 C C . TRP A 1 80 ? -9.758 12.086 -4.043 1 86.88 80 TRP A C 1
ATOM 667 O O . TRP A 1 80 ? -9.703 12.828 -5.027 1 86.88 80 TRP A O 1
ATOM 677 N N . PRO A 1 81 ? -9.062 12.328 -2.949 1 88.44 81 PRO A N 1
ATOM 678 C CA . PRO A 1 81 ? -9.055 11.586 -1.689 1 88.44 81 PRO A CA 1
ATOM 679 C C . PRO A 1 81 ? -10.32 11.82 -0.863 1 88.44 81 PRO A C 1
ATOM 681 O O . PRO A 1 81 ? -10.547 11.125 0.131 1 88.44 81 PRO A O 1
ATOM 684 N N . LEU A 1 82 ? -11.094 12.734 -1.111 1 88.56 82 LEU A N 1
ATOM 685 C CA . LEU A 1 82 ? -12.453 13.008 -0.659 1 88.56 82 LEU A CA 1
ATOM 686 C C . LEU A 1 82 ? -13.227 13.789 -1.709 1 88.56 82 LEU A C 1
ATOM 688 O O . LEU A 1 82 ? -12.68 14.172 -2.744 1 88.56 82 LEU A O 1
ATOM 692 N N . TYR A 1 83 ? -14.469 13.852 -1.42 1 88.31 83 TYR A N 1
ATOM 693 C CA . TYR A 1 83 ? -15.266 14.641 -2.35 1 88.31 83 TYR A CA 1
ATOM 694 C C . TYR A 1 83 ? -14.891 16.109 -2.279 1 88.31 83 TYR A C 1
ATOM 696 O O . TYR A 1 83 ? -14.688 16.656 -1.191 1 88.31 83 TYR A O 1
ATOM 704 N N . TYR A 1 84 ? -14.812 16.734 -3.469 1 90.12 84 TYR A N 1
ATOM 705 C CA . TYR A 1 84 ? -14.508 18.156 -3.525 1 90.12 84 TYR A CA 1
ATOM 706 C C . TYR A 1 84 ? -14.953 18.75 -4.855 1 90.12 84 TYR A C 1
ATOM 708 O O . TYR A 1 84 ? -15.016 18.062 -5.867 1 90.12 84 TYR A O 1
ATOM 716 N N . ASP A 1 85 ? -15.188 20 -4.82 1 90.44 85 ASP A N 1
ATOM 717 C CA . ASP A 1 85 ? -15.617 20.703 -6.023 1 90.44 85 ASP A CA 1
ATOM 718 C C . ASP A 1 85 ? -14.414 21.109 -6.875 1 90.44 85 ASP A C 1
ATOM 720 O O . ASP A 1 85 ? -14.461 21.047 -8.102 1 90.44 85 ASP A O 1
ATOM 724 N N . SER A 1 86 ? -13.406 21.594 -6.227 1 90.5 86 SER A N 1
ATOM 725 C CA . SER A 1 86 ? -12.172 22.016 -6.883 1 90.5 86 SER A CA 1
ATOM 726 C C . SER A 1 86 ? -10.953 21.703 -6.02 1 90.5 86 SER A C 1
ATOM 728 O O . SER A 1 86 ? -11.055 21.625 -4.797 1 90.5 86 SER A O 1
ATOM 730 N N . VAL A 1 87 ? -9.891 21.641 -6.691 1 90.81 87 VAL A N 1
ATOM 731 C CA . VAL A 1 87 ? -8.648 21.344 -5.996 1 90.81 87 VAL A CA 1
ATOM 732 C C . VAL A 1 87 ? -8.336 22.453 -4.992 1 90.81 87 VAL A C 1
ATOM 734 O O . VAL A 1 87 ? -7.852 22.172 -3.891 1 90.81 87 VAL A O 1
ATOM 737 N N . ASP A 1 88 ? -8.578 23.688 -5.379 1 91 88 ASP A N 1
ATOM 738 C CA . ASP A 1 88 ? -8.336 24.828 -4.488 1 91 88 ASP A CA 1
ATOM 739 C C . ASP A 1 88 ? -9.164 24.703 -3.211 1 91 88 ASP A C 1
ATOM 741 O O . ASP A 1 88 ? -8.648 24.938 -2.113 1 91 88 ASP A O 1
ATOM 745 N N . GLU A 1 89 ? -10.328 24.406 -3.359 1 92.06 89 GLU A N 1
ATOM 746 C CA . GLU A 1 89 ? -11.195 24.203 -2.203 1 92.06 89 GLU A CA 1
ATOM 747 C C . GLU A 1 89 ? -10.68 23.078 -1.308 1 92.06 89 GLU A C 1
ATOM 749 O O . GLU A 1 89 ? -10.648 23.219 -0.083 1 92.06 89 GLU A O 1
ATOM 754 N N . LEU A 1 90 ? -10.352 21.984 -1.937 1 93.56 90 LEU A N 1
ATOM 755 C CA . LEU A 1 90 ? -9.805 20.859 -1.194 1 93.56 90 LEU A CA 1
ATOM 756 C C . LEU A 1 90 ? -8.555 21.25 -0.431 1 93.56 90 LEU A C 1
ATOM 758 O O . LEU A 1 90 ? -8.414 20.938 0.753 1 93.56 90 LEU A O 1
ATOM 762 N N . SER A 1 91 ? -7.676 21.891 -1.091 1 93.5 91 SER A N 1
ATOM 763 C CA . SER A 1 91 ? -6.418 22.312 -0.494 1 93.5 91 SER A CA 1
ATOM 764 C C . SER A 1 91 ? -6.656 23.188 0.74 1 93.5 91 SER A C 1
ATOM 766 O O . SER A 1 91 ? -6.062 22.953 1.794 1 93.5 91 SER A O 1
ATOM 768 N N . VAL A 1 92 ? -7.512 24.188 0.658 1 93.69 92 VAL A N 1
ATOM 769 C CA . VAL A 1 92 ? -7.812 25.109 1.752 1 93.69 92 VAL A CA 1
ATOM 770 C C . VAL A 1 92 ? -8.391 24.328 2.934 1 93.69 92 VAL A C 1
ATOM 772 O O . VAL A 1 92 ? -7.988 24.531 4.078 1 93.69 92 VAL A O 1
ATOM 775 N N . ARG A 1 93 ? -9.281 23.469 2.639 1 94.69 93 ARG A N 1
ATOM 776 C CA . ARG A 1 93 ? -9.914 22.672 3.68 1 94.69 93 ARG A CA 1
ATOM 777 C C . ARG A 1 93 ? -8.891 21.828 4.426 1 94.69 93 ARG A C 1
ATOM 779 O O . ARG A 1 93 ? -8.859 21.828 5.66 1 94.69 93 ARG A O 1
ATOM 786 N N . LEU A 1 94 ? -8.125 21.078 3.693 1 96.12 94 LEU A N 1
ATOM 787 C CA . LEU A 1 94 ? -7.156 20.172 4.293 1 96.12 94 LEU A CA 1
ATOM 788 C C . LEU A 1 94 ? -6.098 20.938 5.078 1 96.12 94 LEU A C 1
ATOM 790 O O . LEU A 1 94 ? -5.645 20.484 6.129 1 96.12 94 LEU A O 1
ATOM 794 N N . MET A 1 95 ? -5.723 22.078 4.566 1 94.69 95 MET A N 1
ATOM 795 C CA . MET A 1 95 ? -4.766 22.922 5.285 1 94.69 95 MET A CA 1
ATOM 796 C C . MET A 1 95 ? -5.348 23.391 6.609 1 94.69 95 MET A C 1
ATOM 798 O O . MET A 1 95 ? -4.664 23.391 7.637 1 94.69 95 MET A O 1
ATOM 802 N N . LYS A 1 96 ? -6.512 23.828 6.539 1 95.5 96 LYS A N 1
ATOM 803 C CA . LYS A 1 96 ? -7.195 24.281 7.75 1 95.5 96 LYS A CA 1
ATOM 804 C C . LYS A 1 96 ? -7.297 23.156 8.781 1 95.5 96 LYS A C 1
ATOM 806 O O . LYS A 1 96 ? -7.215 23.406 9.984 1 95.5 96 LYS A O 1
ATOM 811 N N . GLU A 1 97 ? -7.457 21.953 8.32 1 96.19 97 GLU A N 1
ATOM 812 C CA . GLU A 1 97 ? -7.605 20.812 9.211 1 96.19 97 GLU A CA 1
ATOM 813 C C . GLU A 1 97 ? -6.254 20.344 9.758 1 96.19 97 GLU A C 1
ATOM 815 O O . GLU A 1 97 ? -6.195 19.516 10.664 1 96.19 97 GLU A O 1
ATOM 820 N N . GLY A 1 98 ? -5.191 20.766 9.172 1 96.38 98 GLY A N 1
ATOM 821 C CA . GLY A 1 98 ? -3.875 20.516 9.734 1 96.38 98 GLY A CA 1
ATOM 822 C C . GLY A 1 98 ? -3.156 19.359 9.07 1 96.38 98 GLY A C 1
ATOM 823 O O . GLY A 1 98 ? -2.258 18.75 9.672 1 96.38 98 GLY A O 1
ATOM 824 N N . TYR A 1 99 ? -3.539 19 7.863 1 97.88 99 TYR A N 1
ATOM 825 C CA . TYR A 1 99 ? -2.867 17.938 7.137 1 97.88 99 TYR A CA 1
ATOM 826 C C . TYR A 1 99 ? -1.507 18.391 6.625 1 97.88 99 TYR A C 1
ATOM 828 O O . TYR A 1 99 ? -1.339 19.547 6.234 1 97.88 99 TYR A O 1
ATOM 836 N N . LEU A 1 100 ? -0.575 17.453 6.598 1 97.81 100 LEU A N 1
ATOM 837 C CA . LEU A 1 100 ? 0.753 17.641 6.023 1 97.81 100 LEU A CA 1
ATOM 838 C C . LEU A 1 100 ? 1.071 16.547 5.012 1 97.81 100 LEU A C 1
ATOM 840 O O . LEU A 1 100 ? 0.362 15.531 4.938 1 97.81 100 LEU A O 1
ATOM 844 N N . TYR A 1 101 ? 2.051 16.891 4.199 1 98 101 TYR A N 1
ATOM 845 C CA . TYR A 1 101 ? 2.531 15.992 3.154 1 98 101 TYR A CA 1
ATOM 846 C C . TYR A 1 101 ? 3.875 15.383 3.531 1 98 101 TYR A C 1
ATOM 848 O O . TYR A 1 101 ? 4.895 16.078 3.553 1 98 101 TYR A O 1
ATOM 856 N N . TYR A 1 102 ? 3.896 14.078 3.871 1 97.44 102 TYR A N 1
ATOM 857 C CA . TYR A 1 102 ? 5.121 13.375 4.242 1 97.44 102 TYR A CA 1
ATOM 858 C C . TYR A 1 102 ? 5.645 12.547 3.076 1 97.44 102 TYR A C 1
ATOM 860 O O . TYR A 1 102 ? 4.918 11.719 2.52 1 97.44 102 TYR A O 1
ATOM 868 N N . VAL A 1 103 ? 6.891 12.766 2.783 1 95.88 103 VAL A N 1
ATOM 869 C CA . VAL A 1 103 ? 7.5 12.016 1.69 1 95.88 103 VAL A CA 1
ATOM 870 C C . VAL A 1 103 ? 8.633 11.141 2.232 1 95.88 103 VAL A C 1
ATOM 872 O O . VAL A 1 103 ? 9.516 11.633 2.938 1 95.88 103 VAL A O 1
ATOM 875 N N . ILE A 1 104 ? 8.539 9.906 1.897 1 94.19 104 ILE A N 1
ATOM 876 C CA . ILE A 1 104 ? 9.562 8.945 2.295 1 94.19 104 ILE A CA 1
ATOM 877 C C . ILE A 1 104 ? 10.602 8.812 1.184 1 94.19 104 ILE A C 1
ATOM 879 O O . ILE A 1 104 ? 10.281 8.414 0.063 1 94.19 104 ILE A O 1
ATOM 883 N N . TYR A 1 105 ? 11.781 9.094 1.513 1 91 105 TYR A N 1
ATOM 884 C CA . TYR A 1 105 ? 12.914 8.914 0.606 1 91 105 TYR A CA 1
ATOM 885 C C . TYR A 1 105 ? 13.711 7.668 0.975 1 91 105 TYR A C 1
ATOM 887 O O . TYR A 1 105 ? 14.141 7.516 2.119 1 91 105 TYR A O 1
ATOM 895 N N . SER A 1 106 ? 13.812 6.895 0.026 1 88.25 106 SER A N 1
ATOM 896 C CA . SER A 1 106 ? 14.602 5.688 0.242 1 88.25 106 SER A CA 1
ATOM 897 C C . SER A 1 106 ? 15.789 5.629 -0.717 1 88.25 106 SER A C 1
ATOM 899 O O . SER A 1 106 ? 15.742 6.199 -1.808 1 88.25 106 SER A O 1
ATOM 901 N N . SER A 1 107 ? 16.859 5.047 -0.219 1 82.38 107 SER A N 1
ATOM 902 C CA . SER A 1 107 ? 18.016 4.848 -1.081 1 82.38 107 SER A CA 1
ATOM 903 C C . SER A 1 107 ? 17.703 3.861 -2.203 1 82.38 107 SER A C 1
ATOM 905 O O . SER A 1 107 ? 18.172 4.031 -3.332 1 82.38 107 SER A O 1
ATOM 907 N N . TYR A 1 108 ? 17.062 2.85 -1.818 1 74.88 108 TYR A N 1
ATOM 908 C CA . TYR A 1 108 ? 16.594 1.78 -2.689 1 74.88 108 TYR A CA 1
ATOM 909 C C . TYR A 1 108 ? 15.227 1.269 -2.234 1 74.88 108 TYR A C 1
ATOM 911 O O . TYR A 1 108 ? 14.93 1.264 -1.039 1 74.88 108 TYR A O 1
ATOM 919 N N . GLY A 1 109 ? 14.422 1.021 -3.211 1 69.06 109 GLY A N 1
ATOM 920 C CA . GLY A 1 109 ? 13.188 0.339 -2.838 1 69.06 109 GLY A CA 1
ATOM 921 C C . GLY A 1 109 ? 12 1.276 -2.705 1 69.06 109 GLY A C 1
ATOM 922 O O . GLY A 1 109 ? 11.703 2.039 -3.627 1 69.06 109 GLY A O 1
ATOM 923 N N . LEU A 1 110 ? 11.344 1.34 -1.397 1 68.56 110 LEU A N 1
ATOM 924 C CA . LEU A 1 110 ? 10.055 1.991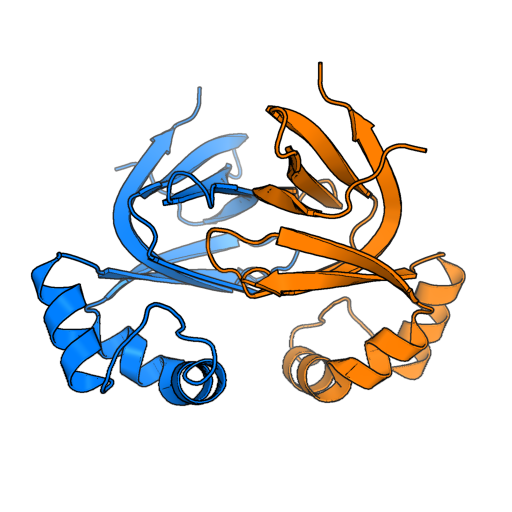 -1.156 1 68.56 110 LEU A CA 1
ATOM 925 C C . LEU A 1 110 ? 10.195 3.508 -1.241 1 68.56 110 LEU A C 1
ATOM 927 O O . LEU A 1 110 ? 10.922 4.117 -0.45 1 68.56 110 LEU A O 1
ATOM 931 N N . ASN A 1 111 ? 9.617 4.074 -2.219 1 81.81 111 ASN A N 1
ATOM 932 C CA . ASN A 1 111 ? 9.305 5.496 -2.271 1 81.81 111 ASN A CA 1
ATOM 933 C C . ASN A 1 111 ? 7.801 5.742 -2.156 1 81.81 111 ASN A C 1
ATOM 935 O O . ASN A 1 111 ? 7 4.957 -2.668 1 81.81 111 ASN A O 1
ATOM 939 N N . GLY A 1 112 ? 7.496 6.703 -1.323 1 91.69 112 GLY A N 1
ATOM 940 C CA . GLY A 1 112 ? 6.07 6.977 -1.199 1 91.69 112 GLY A CA 1
ATOM 941 C C . GLY A 1 112 ? 5.773 8.234 -0.405 1 91.69 112 GLY A C 1
ATOM 942 O O . GLY A 1 112 ? 6.68 9.008 -0.1 1 91.69 112 GLY A O 1
ATOM 943 N N . TRP A 1 113 ? 4.562 8.43 -0.328 1 95.44 113 TRP A N 1
ATOM 944 C CA . TRP A 1 113 ? 4.137 9.609 0.419 1 95.44 113 TRP A CA 1
ATOM 945 C C . TRP A 1 113 ? 2.871 9.32 1.221 1 95.44 113 TRP A C 1
ATOM 947 O O . TRP A 1 113 ? 2.164 8.344 0.943 1 95.44 113 TRP A O 1
ATOM 957 N N . ILE A 1 114 ? 2.701 10.141 2.219 1 97.12 114 ILE A N 1
ATOM 958 C CA . ILE A 1 114 ? 1.544 10.047 3.1 1 97.12 114 ILE A CA 1
ATOM 959 C C . ILE A 1 114 ? 1.001 11.445 3.391 1 97.12 114 ILE A C 1
ATOM 961 O O . ILE A 1 114 ? 1.768 12.367 3.67 1 97.12 114 ILE A O 1
ATOM 965 N N . VAL A 1 115 ? -0.272 11.641 3.213 1 97.5 115 VAL A N 1
ATOM 966 C CA . VAL A 1 115 ? -0.964 12.828 3.689 1 97.5 115 VAL A CA 1
ATOM 967 C C . VAL A 1 115 ? -1.638 12.539 5.027 1 97.5 115 VAL A C 1
ATOM 969 O O . VAL A 1 115 ? -2.551 11.711 5.102 1 97.5 115 VAL A O 1
ATOM 972 N N . ALA A 1 116 ? -1.146 13.148 6.059 1 98.06 116 ALA A N 1
ATOM 973 C CA . ALA A 1 116 ? -1.617 12.859 7.41 1 98.06 116 ALA A CA 1
ATOM 974 C C . ALA A 1 116 ? -1.483 14.078 8.312 1 98.06 116 ALA A C 1
ATOM 976 O O . ALA A 1 116 ? -0.917 15.102 7.91 1 98.06 116 ALA A O 1
ATOM 977 N N . LYS A 1 117 ? -1.981 13.961 9.547 1 97.69 117 LYS A N 1
ATOM 978 C CA . LYS A 1 117 ? -1.954 15.102 10.461 1 97.69 117 LYS A CA 1
ATOM 979 C C . LYS A 1 117 ? -0.819 14.969 11.469 1 97.69 117 LYS A C 1
ATOM 981 O O . LYS A 1 117 ? -0.298 15.969 11.961 1 97.69 117 LYS A O 1
ATOM 986 N N . GLN A 1 118 ? -0.51 13.766 11.773 1 96.25 118 GLN A N 1
ATOM 987 C CA . GLN A 1 118 ? 0.502 13.539 12.797 1 96.25 118 GLN A CA 1
ATOM 988 C C . GLN A 1 118 ? 1.516 12.492 12.359 1 96.25 118 GLN A C 1
ATOM 990 O O . GLN A 1 118 ? 1.184 11.586 11.586 1 96.25 118 GLN A O 1
ATOM 995 N N . TYR A 1 119 ? 2.68 12.648 12.812 1 94.38 119 TYR A N 1
ATOM 996 C CA . TYR A 1 119 ? 3.832 11.789 12.57 1 94.38 119 TYR A CA 1
ATOM 997 C C . TYR A 1 119 ? 4.605 11.531 13.859 1 94.38 119 TYR A C 1
ATOM 999 O O . TYR A 1 119 ? 4.855 12.461 14.633 1 94.38 119 TYR A O 1
ATOM 1007 N N . ASP A 1 120 ? 4.82 10.242 14.133 1 95.81 120 ASP A N 1
ATOM 1008 C CA . ASP A 1 120 ? 5.574 9.914 15.336 1 95.81 120 ASP A CA 1
ATOM 1009 C C . ASP A 1 120 ? 6.582 8.797 15.07 1 95.81 120 ASP A C 1
ATOM 1011 O O . ASP A 1 120 ? 6.332 7.918 14.242 1 95.81 120 ASP A O 1
ATOM 1015 N N . VAL A 1 121 ? 7.684 8.828 15.805 1 95.12 121 VAL A N 1
ATOM 1016 C CA . VAL A 1 121 ? 8.734 7.82 15.734 1 95.12 121 VAL A CA 1
ATOM 1017 C C . VAL A 1 121 ? 8.984 7.238 17.125 1 95.12 121 VAL A C 1
ATOM 1019 O O . VAL A 1 121 ? 9.234 7.98 18.078 1 95.12 121 VAL A O 1
ATOM 1022 N N . ASN A 1 122 ? 8.875 5.977 17.172 1 95.19 122 ASN A N 1
ATOM 1023 C CA . ASN A 1 122 ? 9.055 5.324 18.469 1 95.19 122 ASN A CA 1
ATOM 1024 C C . ASN A 1 122 ? 9.914 4.066 18.359 1 95.19 122 ASN A C 1
ATOM 1026 O O . ASN A 1 122 ? 9.812 3.334 17.359 1 95.19 122 ASN A O 1
ATOM 1030 N N . ARG A 1 123 ? 10.711 3.846 19.422 1 91.5 123 ARG A N 1
ATOM 1031 C CA . ARG A 1 123 ? 11.453 2.59 19.5 1 91.5 123 ARG A CA 1
ATOM 1032 C C . ARG A 1 123 ? 10.562 1.465 20.016 1 91.5 123 ARG A C 1
ATOM 1034 O O . ARG A 1 123 ? 9.766 1.673 20.938 1 91.5 123 ARG A O 1
ATOM 1041 N N . ILE A 1 124 ? 10.641 0.37 19.234 1 84.12 124 ILE A N 1
ATOM 1042 C CA . ILE A 1 124 ? 9.906 -0.795 19.719 1 84.12 124 ILE A CA 1
ATOM 1043 C C . ILE A 1 124 ? 10.836 -1.691 20.531 1 84.12 124 ILE A C 1
ATOM 1045 O O . ILE A 1 124 ? 11.961 -1.969 20.125 1 84.12 124 ILE A O 1
ATOM 1049 N N . VAL A 1 125 ? 10.742 -1.938 21.781 1 67.19 125 VAL A N 1
ATOM 1050 C CA . VAL A 1 125 ? 11.539 -2.775 22.672 1 67.19 125 VAL A CA 1
ATOM 1051 C C . VAL A 1 125 ? 11.32 -4.246 22.328 1 67.19 125 VAL A C 1
ATOM 1053 O O . VAL A 1 125 ? 10.211 -4.645 21.953 1 67.19 125 VAL A O 1
ATOM 1056 N N . MET B 1 1 ? -17.078 -22.75 1.708 1 63.94 1 MET B N 1
ATOM 1057 C CA . MET B 1 1 ? -16.188 -21.828 1.012 1 63.94 1 MET B CA 1
ATOM 1058 C C . MET B 1 1 ? -16.281 -20.422 1.613 1 63.94 1 MET B C 1
ATOM 1060 O O . MET B 1 1 ? -17.375 -19.875 1.751 1 63.94 1 MET B O 1
ATOM 1064 N N . ILE B 1 2 ? -15.219 -20.016 2.35 1 76.81 2 ILE B N 1
ATOM 1065 C CA . ILE B 1 2 ? -15.273 -18.719 3.012 1 76.81 2 ILE B CA 1
ATOM 1066 C C . ILE B 1 2 ? -15.438 -17.609 1.971 1 76.81 2 ILE B C 1
ATOM 1068 O O . ILE B 1 2 ? -14.68 -17.547 1.001 1 76.81 2 ILE B O 1
ATOM 1072 N N . SER B 1 3 ? -16.594 -16.906 2.072 1 84.5 3 SER B N 1
ATOM 1073 C CA . SER B 1 3 ? -16.828 -15.828 1.113 1 84.5 3 SER B CA 1
ATOM 1074 C C . SER B 1 3 ? -16.234 -14.516 1.597 1 84.5 3 SER B C 1
ATOM 1076 O O . SER B 1 3 ? -16.406 -14.133 2.754 1 84.5 3 SER B O 1
ATOM 1078 N N . ILE B 1 4 ? -15.492 -13.945 0.725 1 89.12 4 ILE B N 1
ATOM 1079 C CA . ILE B 1 4 ? -14.922 -12.641 1.028 1 89.12 4 ILE B CA 1
ATOM 1080 C C . ILE B 1 4 ? -15.727 -11.547 0.332 1 89.12 4 ILE B C 1
ATOM 1082 O O . ILE B 1 4 ? -15.461 -10.359 0.512 1 89.12 4 ILE B O 1
ATOM 1086 N N . HIS B 1 5 ? -16.734 -12.023 -0.407 1 89.81 5 HIS B N 1
ATOM 1087 C CA . HIS B 1 5 ? -17.547 -11.078 -1.16 1 89.81 5 HIS B CA 1
ATOM 1088 C C . HIS B 1 5 ? -18.297 -10.141 -0.226 1 89.81 5 HIS B C 1
ATOM 1090 O O . HIS B 1 5 ? -18.906 -10.586 0.757 1 89.81 5 HIS B O 1
ATOM 1096 N N . ASP B 1 6 ? -18.172 -8.859 -0.489 1 90.62 6 ASP B N 1
ATOM 1097 C CA . ASP B 1 6 ? -18.891 -7.793 0.21 1 90.62 6 ASP B CA 1
ATOM 1098 C C . ASP B 1 6 ? -18.25 -7.5 1.565 1 90.62 6 ASP B C 1
ATOM 1100 O O . ASP B 1 6 ? -18.797 -6.723 2.357 1 90.62 6 ASP B O 1
ATOM 1104 N N . ASN B 1 7 ? -17.188 -8.133 1.843 1 93.56 7 ASN B N 1
ATOM 1105 C CA . ASN B 1 7 ? -16.469 -7.766 3.055 1 93.56 7 ASN B CA 1
ATOM 1106 C C . ASN B 1 7 ? -15.758 -6.418 2.904 1 93.56 7 ASN B C 1
ATOM 1108 O O . ASN B 1 7 ? -15.281 -6.082 1.819 1 93.56 7 ASN B O 1
ATOM 1112 N N . GLU B 1 8 ? -15.711 -5.703 3.961 1 94.19 8 GLU B N 1
ATOM 1113 C CA . GLU B 1 8 ? -14.953 -4.453 3.982 1 94.19 8 GLU B CA 1
ATOM 1114 C C . GLU B 1 8 ? -13.492 -4.691 4.344 1 94.19 8 GLU B C 1
ATOM 1116 O O . GLU B 1 8 ? -13.195 -5.406 5.301 1 94.19 8 GLU B O 1
ATOM 1121 N N . ILE B 1 9 ? -12.625 -4.16 3.564 1 94.5 9 ILE B N 1
ATOM 1122 C CA . ILE B 1 9 ? -11.211 -4.191 3.932 1 94.5 9 ILE B CA 1
ATOM 1123 C C . ILE B 1 9 ? -10.93 -3.146 5.008 1 94.5 9 ILE B C 1
ATOM 1125 O O . ILE B 1 9 ? -11.055 -1.944 4.762 1 94.5 9 ILE B O 1
ATOM 1129 N N . THR B 1 10 ? -10.531 -3.576 6.129 1 94.44 10 THR B N 1
ATOM 1130 C CA . THR B 1 10 ? -10.336 -2.658 7.246 1 94.44 10 THR B CA 1
ATOM 1131 C C . THR B 1 10 ? -8.875 -2.24 7.352 1 94.44 10 THR B C 1
ATOM 1133 O O . THR B 1 10 ? -8.57 -1.108 7.734 1 94.44 10 THR B O 1
ATOM 1136 N N . SER B 1 11 ? -8.023 -3.16 7.051 1 95.81 11 SER B N 1
ATOM 1137 C CA . SER B 1 11 ? -6.586 -2.908 7.113 1 95.81 11 SER B CA 1
ATOM 1138 C C . SER B 1 11 ? -5.809 -3.916 6.273 1 95.81 11 SER B C 1
ATOM 1140 O O . SER B 1 11 ? -6.375 -4.906 5.801 1 95.81 11 SER B O 1
ATOM 1142 N N . TYR B 1 12 ? -4.543 -3.574 6.043 1 96.38 12 TYR B N 1
ATOM 1143 C CA . TYR B 1 12 ? -3.672 -4.547 5.395 1 96.38 12 TYR B CA 1
ATOM 1144 C C . TYR B 1 12 ? -2.234 -4.395 5.875 1 96.38 12 TYR B C 1
ATOM 1146 O O . TYR B 1 12 ? -1.81 -3.299 6.246 1 96.38 12 TYR B O 1
ATOM 1154 N N . LEU B 1 13 ? -1.643 -5.523 5.879 1 97.69 13 LEU B 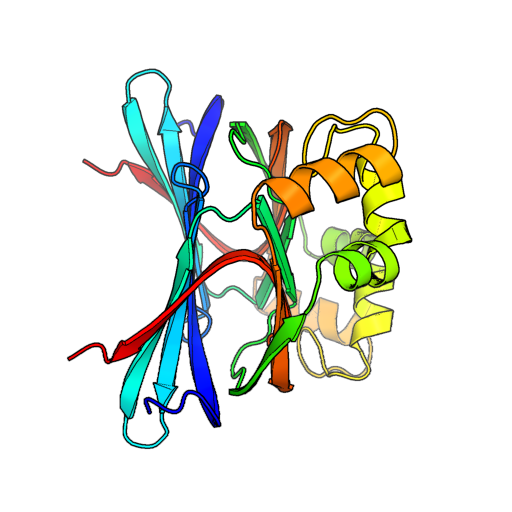N 1
ATOM 1155 C CA . LEU B 1 13 ? -0.238 -5.609 6.266 1 97.69 13 LEU B CA 1
ATOM 1156 C C . LEU B 1 13 ? 0.616 -6.086 5.094 1 97.69 13 LEU B C 1
ATOM 1158 O O . LEU B 1 13 ? 0.276 -7.066 4.43 1 97.69 13 LEU B O 1
ATOM 1162 N N . VAL B 1 14 ? 1.67 -5.355 4.836 1 96.5 14 VAL B N 1
ATOM 1163 C CA . VAL B 1 14 ? 2.662 -5.773 3.852 1 96.5 14 VAL B CA 1
ATOM 1164 C C . VAL B 1 14 ? 3.986 -6.078 4.551 1 96.5 14 VAL B C 1
ATOM 1166 O O . VAL B 1 14 ? 4.617 -5.184 5.113 1 96.5 14 VAL B O 1
ATOM 1169 N N . ASP B 1 15 ? 4.328 -7.301 4.512 1 96.69 15 ASP B N 1
ATOM 1170 C CA . ASP B 1 15 ? 5.617 -7.746 5.031 1 96.69 15 ASP B CA 1
ATOM 1171 C C . ASP B 1 15 ? 6.648 -7.867 3.91 1 96.69 15 ASP B C 1
ATOM 1173 O O . ASP B 1 15 ? 6.672 -8.859 3.184 1 96.69 15 ASP B O 1
ATOM 1177 N N . LEU B 1 16 ? 7.469 -6.934 3.805 1 93.75 16 LEU B N 1
ATOM 1178 C CA . LEU B 1 16 ? 8.438 -6.883 2.713 1 93.75 16 LEU B CA 1
ATOM 1179 C C . LEU B 1 16 ? 9.555 -7.898 2.928 1 93.75 16 LEU B C 1
ATOM 1181 O O . LEU B 1 16 ? 10.062 -8.484 1.967 1 93.75 16 LEU B O 1
ATOM 1185 N N . LYS B 1 17 ? 9.875 -8.055 4.176 1 90.69 17 LYS B N 1
ATOM 1186 C CA . LYS B 1 17 ? 10.969 -8.953 4.512 1 90.69 17 LYS B CA 1
ATOM 1187 C C . LYS B 1 17 ? 10.602 -10.406 4.215 1 90.69 17 LYS B C 1
ATOM 1189 O O . LYS B 1 17 ? 11.391 -11.148 3.627 1 90.69 17 LYS B O 1
ATOM 1194 N N . TYR B 1 18 ? 9.398 -10.734 4.527 1 94.06 18 TYR B N 1
ATOM 1195 C CA . TYR B 1 18 ? 9 -12.125 4.367 1 94.06 18 TYR B CA 1
ATOM 1196 C C . TYR B 1 18 ? 8.086 -12.289 3.156 1 94.06 18 TYR B C 1
ATOM 1198 O O . TYR B 1 18 ? 7.492 -13.352 2.961 1 94.06 18 TYR B O 1
ATOM 1206 N N . HIS B 1 19 ? 7.867 -11.297 2.385 1 95.94 19 HIS B N 1
ATOM 1207 C CA . HIS B 1 19 ? 7.137 -11.336 1.124 1 95.94 19 HIS B CA 1
ATOM 1208 C C . HIS B 1 19 ? 5.711 -11.844 1.329 1 95.94 19 HIS B C 1
ATOM 1210 O O . HIS B 1 19 ? 5.281 -12.781 0.653 1 95.94 19 HIS B O 1
ATOM 1216 N N . LYS B 1 20 ? 5.062 -11.164 2.232 1 97.75 20 LYS B N 1
ATOM 1217 C CA . LYS B 1 20 ? 3.691 -11.539 2.561 1 97.75 20 LYS B CA 1
ATOM 1218 C C . LYS B 1 20 ? 2.785 -10.312 2.617 1 97.75 20 LYS B C 1
ATOM 1220 O O . LYS B 1 20 ? 3.205 -9.242 3.059 1 97.75 20 LYS B O 1
ATOM 1225 N N . ILE B 1 21 ? 1.585 -10.5 2.197 1 97.94 21 ILE B N 1
ATOM 1226 C CA . ILE B 1 21 ? 0.548 -9.492 2.363 1 97.94 21 ILE B CA 1
ATOM 1227 C C . ILE B 1 21 ? -0.682 -10.109 3.02 1 97.94 21 ILE B C 1
ATOM 1229 O O . ILE B 1 21 ? -1.083 -11.227 2.672 1 97.94 21 ILE B O 1
ATOM 1233 N N . ILE B 1 22 ? -1.203 -9.414 3.959 1 97.94 22 ILE B N 1
ATOM 1234 C CA . ILE B 1 22 ? -2.447 -9.836 4.594 1 97.94 22 ILE B CA 1
ATOM 1235 C C . ILE B 1 22 ? -3.479 -8.711 4.504 1 97.94 22 ILE B C 1
ATOM 1237 O O . ILE B 1 22 ? -3.217 -7.582 4.926 1 97.94 22 ILE B O 1
ATOM 1241 N N . LEU B 1 23 ? -4.586 -8.992 3.984 1 96.56 23 LEU B N 1
ATOM 1242 C CA . LEU B 1 23 ? -5.754 -8.117 4.031 1 96.56 23 LEU B CA 1
ATOM 1243 C C . LEU B 1 23 ? -6.703 -8.539 5.152 1 96.56 23 LEU B C 1
ATOM 1245 O O . LEU B 1 23 ? -7.113 -9.703 5.219 1 96.56 23 LEU B O 1
ATOM 1249 N N . TYR B 1 24 ? -6.973 -7.652 5.969 1 96.19 24 TYR B N 1
ATOM 1250 C CA . TYR B 1 24 ? -7.973 -7.879 7.008 1 96.19 24 TYR B CA 1
ATOM 1251 C C . TYR B 1 24 ? -9.328 -7.332 6.586 1 96.19 24 TYR B C 1
ATOM 1253 O O . TYR B 1 24 ? -9.453 -6.156 6.238 1 96.19 24 TYR B O 1
ATOM 1261 N N . THR B 1 25 ? -10.281 -8.203 6.652 1 95.31 25 THR B N 1
ATOM 1262 C CA . THR B 1 25 ? -11.609 -7.828 6.172 1 95.31 25 THR B CA 1
ATOM 1263 C C . THR B 1 25 ? -12.68 -8.164 7.211 1 95.31 25 THR B C 1
ATOM 1265 O O . THR B 1 25 ? -12.453 -8.992 8.094 1 95.31 25 THR B O 1
ATOM 1268 N N . GLU B 1 26 ? -13.742 -7.465 7.039 1 94.75 26 GLU B N 1
ATOM 1269 C CA . GLU B 1 26 ? -14.875 -7.672 7.941 1 94.75 26 GLU B CA 1
ATOM 1270 C C . GLU B 1 26 ? -16.188 -7.766 7.172 1 94.75 26 GLU B C 1
ATOM 1272 O O . GLU B 1 26 ? -16.469 -6.93 6.312 1 94.75 26 GLU B O 1
ATOM 1277 N N 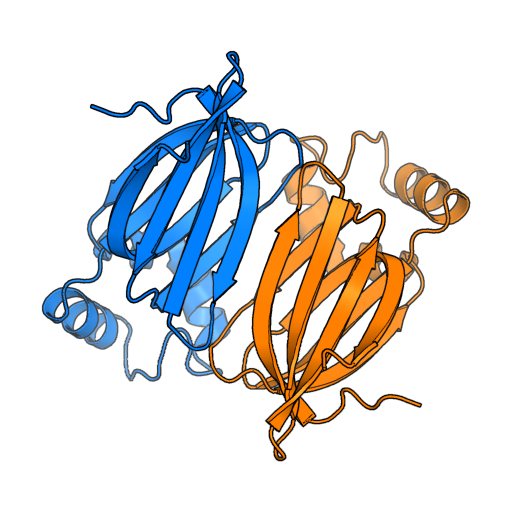. ALA B 1 27 ? -16.922 -8.742 7.527 1 93 27 ALA B N 1
ATOM 1278 C CA . ALA B 1 27 ? -18.25 -8.898 6.941 1 93 27 ALA B CA 1
ATOM 1279 C C . ALA B 1 27 ? -19.266 -8.008 7.648 1 93 27 ALA B C 1
ATOM 1281 O O . ALA B 1 27 ? -18.953 -7.398 8.68 1 93 27 ALA B O 1
ATOM 1282 N N . SER B 1 28 ? -20.422 -7.93 7.078 1 90.44 28 SER B N 1
ATOM 1283 C CA . SER B 1 28 ? -21.484 -7.113 7.66 1 90.44 28 SER B CA 1
ATOM 1284 C C . SER B 1 28 ? -21.906 -7.645 9.023 1 90.44 28 SER B C 1
ATOM 1286 O O . SER B 1 28 ? -22.344 -6.879 9.883 1 90.44 28 SER B O 1
ATOM 1288 N N . ASN B 1 29 ? -21.766 -8.93 9.227 1 90.5 29 ASN B N 1
ATOM 1289 C CA . ASN B 1 29 ? -22.125 -9.531 10.508 1 90.5 29 ASN B CA 1
ATOM 1290 C C . ASN B 1 29 ? -20.953 -9.492 11.484 1 90.5 29 ASN B C 1
ATOM 1292 O O . ASN B 1 29 ? -20.969 -10.195 12.5 1 90.5 29 ASN B O 1
ATOM 1296 N N . SER B 1 30 ? -19.875 -8.914 11.102 1 89.44 30 SER B N 1
ATOM 1297 C CA . SER B 1 30 ? -18.719 -8.664 11.945 1 89.44 30 SER B CA 1
ATOM 1298 C C . SER B 1 30 ? -17.75 -9.852 11.93 1 89.44 30 SER B C 1
ATOM 1300 O O . SER B 1 30 ? -16.812 -9.898 12.719 1 89.44 30 SER B O 1
ATOM 1302 N N . GLU B 1 31 ? -18.141 -10.742 11.078 1 93.31 31 GLU B N 1
ATOM 1303 C CA . GLU B 1 31 ? -17.156 -11.805 10.898 1 93.31 31 GLU B CA 1
ATOM 1304 C C . GLU B 1 31 ? -15.875 -11.273 10.266 1 93.31 31 GLU B C 1
ATOM 1306 O O . GLU B 1 31 ? -15.93 -10.5 9.305 1 93.31 31 GLU B O 1
ATOM 1311 N N . ARG B 1 32 ? -14.812 -11.734 10.828 1 94.94 32 ARG B N 1
ATOM 1312 C CA . ARG B 1 32 ? -13.516 -11.281 10.328 1 94.94 32 ARG B CA 1
ATOM 1313 C C . ARG B 1 32 ? -12.844 -12.367 9.492 1 94.94 32 ARG B C 1
ATOM 1315 O O . ARG B 1 32 ? -12.812 -13.531 9.891 1 94.94 32 ARG B O 1
ATOM 1322 N N . VAL B 1 33 ? -12.422 -11.898 8.359 1 95.75 33 VAL B N 1
ATOM 1323 C CA . VAL B 1 33 ? -11.758 -12.797 7.418 1 95.75 33 VAL B CA 1
ATOM 1324 C C . VAL B 1 33 ? -10.414 -12.203 6.996 1 95.75 33 VAL B C 1
ATOM 1326 O O . VAL B 1 33 ? -10.312 -11 6.75 1 95.75 33 VAL B O 1
ATOM 1329 N N . GLU B 1 34 ? -9.391 -13.055 6.965 1 96.56 34 GLU B N 1
ATOM 1330 C CA . GLU B 1 34 ? -8.094 -12.641 6.453 1 96.56 34 GLU B CA 1
ATOM 1331 C C . GLU B 1 34 ? -7.824 -13.234 5.074 1 96.56 34 GLU B C 1
ATOM 1333 O O . GLU B 1 34 ? -8.125 -14.406 4.828 1 96.56 34 GLU B O 1
ATOM 1338 N N . VAL B 1 35 ? -7.383 -12.414 4.246 1 96.56 35 VAL B N 1
ATOM 1339 C CA . VAL B 1 35 ? -6.859 -12.859 2.961 1 96.56 35 VAL B CA 1
ATOM 1340 C C . VAL B 1 35 ? -5.344 -12.688 2.932 1 96.56 35 VAL B C 1
ATOM 1342 O O . VAL B 1 35 ? -4.836 -11.578 3.102 1 96.56 35 VAL B O 1
ATOM 1345 N N . SER B 1 36 ? -4.641 -13.797 2.662 1 97.88 36 SER B N 1
ATOM 1346 C CA . SER B 1 36 ? -3.186 -13.727 2.725 1 97.88 36 SER B CA 1
ATOM 1347 C C . SER B 1 36 ? -2.559 -14.148 1.399 1 97.88 36 SER B C 1
ATOM 1349 O O . SER B 1 36 ? -3.066 -15.039 0.72 1 97.88 36 SER B O 1
ATOM 1351 N N . PHE B 1 37 ? -1.472 -13.547 1.113 1 98.38 37 PHE B N 1
ATOM 1352 C CA . PHE B 1 37 ? -0.648 -13.859 -0.048 1 98.38 37 PHE B CA 1
ATOM 1353 C C . PHE B 1 37 ? 0.785 -14.164 0.371 1 98.38 37 PHE B C 1
ATOM 1355 O O . PHE B 1 37 ? 1.354 -13.469 1.212 1 98.38 37 PHE B O 1
ATOM 1362 N N . GLU B 1 38 ? 1.344 -15.188 -0.253 1 98 38 GLU B N 1
ATOM 1363 C CA . GLU B 1 38 ? 2.705 -15.609 0.062 1 98 38 GLU B CA 1
ATOM 1364 C C . GLU B 1 38 ? 3.617 -15.484 -1.154 1 98 38 GLU B C 1
ATOM 1366 O O . GLU B 1 38 ? 3.162 -15.609 -2.293 1 98 38 GLU B O 1
ATOM 1371 N N . ASP B 1 39 ? 4.887 -15.336 -0.814 1 97.44 39 ASP B N 1
ATOM 1372 C CA . ASP B 1 39 ? 5.898 -15.133 -1.848 1 97.44 39 ASP B CA 1
ATOM 1373 C C . ASP B 1 39 ? 5.484 -14.023 -2.811 1 97.44 39 ASP B C 1
ATOM 1375 O O . ASP B 1 39 ? 5.449 -14.227 -4.023 1 97.44 39 ASP B O 1
ATOM 1379 N N . VAL B 1 40 ? 5.141 -12.93 -2.221 1 97.31 40 VAL B N 1
ATOM 1380 C CA . VAL B 1 40 ? 4.703 -11.773 -2.988 1 97.31 40 VAL B CA 1
ATOM 1381 C C . VAL B 1 40 ? 5.906 -11.125 -3.674 1 97.31 40 VAL B C 1
ATOM 1383 O O . VAL B 1 40 ? 6.922 -10.844 -3.029 1 97.31 40 VAL B O 1
ATOM 1386 N N . LEU B 1 41 ? 5.762 -10.93 -4.965 1 95.5 41 LEU B N 1
ATOM 1387 C CA . LEU B 1 41 ? 6.805 -10.266 -5.742 1 95.5 41 LEU B CA 1
ATOM 1388 C C . LEU B 1 41 ? 6.551 -8.766 -5.816 1 95.5 41 LEU B C 1
ATOM 1390 O O . LEU B 1 41 ? 7.484 -7.969 -5.688 1 95.5 41 LEU B O 1
ATOM 1394 N N . ALA B 1 42 ? 5.359 -8.375 -6.07 1 94.06 42 ALA B N 1
ATOM 1395 C CA . ALA B 1 42 ? 4.996 -6.973 -6.254 1 94.06 42 ALA B CA 1
ATOM 1396 C C . ALA B 1 42 ? 3.51 -6.75 -5.98 1 94.06 42 ALA B C 1
ATOM 1398 O O . ALA B 1 42 ? 2.719 -7.695 -6.023 1 94.06 42 ALA B O 1
ATOM 1399 N N . HIS B 1 43 ? 3.207 -5.504 -5.648 1 95.31 43 HIS B N 1
ATOM 1400 C CA . HIS B 1 43 ? 1.81 -5.129 -5.453 1 95.31 43 HIS B CA 1
ATOM 1401 C C . HIS B 1 43 ? 1.606 -3.635 -5.668 1 95.31 43 HIS B C 1
ATOM 1403 O O . HIS B 1 43 ? 2.566 -2.861 -5.621 1 95.31 43 HIS B O 1
ATOM 1409 N N . GLN B 1 44 ? 0.426 -3.289 -5.938 1 92.62 44 GLN B N 1
ATOM 1410 C CA . GLN B 1 44 ? 0.003 -1.894 -5.973 1 92.62 44 GLN B CA 1
ATOM 1411 C C . GLN B 1 44 ? -1.452 -1.749 -5.535 1 92.62 44 GLN B C 1
ATOM 1413 O O . GLN B 1 44 ? -2.33 -2.453 -6.039 1 92.62 44 GLN B O 1
ATOM 1418 N N . PHE B 1 45 ? -1.579 -0.833 -4.539 1 91.75 45 PHE B N 1
ATOM 1419 C CA . PHE B 1 45 ? -2.928 -0.567 -4.055 1 91.75 45 PHE B CA 1
ATOM 1420 C C . PHE B 1 45 ? -3.283 0.905 -4.223 1 91.75 45 PHE B C 1
ATOM 1422 O O . PHE B 1 45 ? -2.465 1.783 -3.943 1 91.75 45 PHE B O 1
ATOM 1429 N N . GLU B 1 46 ? -4.355 1.112 -4.781 1 83.44 46 GLU B N 1
ATOM 1430 C CA . GLU B 1 46 ? -5.02 2.406 -4.672 1 83.44 46 GLU B CA 1
ATOM 1431 C C . GLU B 1 46 ? -6.109 2.381 -3.607 1 83.44 46 GLU B C 1
ATOM 1433 O O . GLU B 1 46 ? -7.125 1.697 -3.766 1 83.44 46 GLU B O 1
ATOM 1438 N N . THR B 1 47 ? -5.895 3.137 -2.58 1 80.31 47 THR B N 1
ATOM 1439 C CA . THR B 1 47 ? -6.703 2.836 -1.404 1 80.31 47 THR B CA 1
ATOM 1440 C C . THR B 1 47 ? -7.633 4 -1.073 1 80.31 47 THR B C 1
ATOM 1442 O O . THR B 1 47 ? -7.312 5.156 -1.353 1 80.31 47 THR B O 1
ATOM 1445 N N . LEU B 1 48 ? -8.789 3.629 -0.666 1 76.31 48 LEU B N 1
ATOM 1446 C CA . LEU B 1 48 ? -9.789 4.5 -0.048 1 76.31 48 LEU B CA 1
ATOM 1447 C C . LEU B 1 48 ? -10.469 3.805 1.125 1 76.31 48 LEU B C 1
ATOM 1449 O O . LEU B 1 48 ? -10.617 2.58 1.124 1 76.31 48 LEU B O 1
ATOM 1453 N N . GLU B 1 49 ? -10.688 4.555 2.08 1 81.75 49 GLU B N 1
ATOM 1454 C CA . GLU B 1 49 ? -11.453 3.992 3.188 1 81.75 49 GLU B CA 1
ATOM 1455 C C . GLU B 1 49 ? -12.797 3.453 2.713 1 81.75 49 GLU B C 1
ATOM 1457 O O . GLU B 1 49 ? -13.359 3.947 1.732 1 81.75 49 GLU B O 1
ATOM 1462 N N . GLY B 1 50 ? -13.258 2.408 3.449 1 84 50 GLY B N 1
ATOM 1463 C CA . GLY B 1 50 ? -14.578 1.868 3.162 1 84 50 GLY B CA 1
ATOM 1464 C C . GLY B 1 50 ? -14.594 0.95 1.955 1 84 50 GLY B C 1
ATOM 1465 O O . GLY B 1 50 ? -15.641 0.769 1.322 1 84 50 GLY B O 1
ATOM 1466 N N . SER B 1 51 ? -13.453 0.376 1.671 1 86.25 51 SER B N 1
ATOM 1467 C CA . SER B 1 51 ? -13.352 -0.493 0.503 1 86.25 51 SER B CA 1
ATOM 1468 C C . SER B 1 51 ? -14.086 -1.809 0.725 1 86.25 51 SER B C 1
ATOM 1470 O O . SER B 1 51 ? -13.883 -2.48 1.737 1 86.25 51 SER B O 1
ATOM 1472 N N . ILE B 1 52 ? -14.969 -2.109 -0.156 1 90.75 52 ILE B N 1
ATOM 1473 C CA . ILE B 1 52 ? -15.719 -3.363 -0.119 1 90.75 52 ILE B CA 1
ATOM 1474 C C . ILE B 1 52 ? -15.25 -4.273 -1.254 1 90.75 52 ILE B C 1
ATOM 1476 O O . ILE B 1 52 ? -15.32 -3.898 -2.426 1 90.75 52 ILE B O 1
ATOM 1480 N N . ILE B 1 53 ? -14.891 -5.465 -0.88 1 92.38 53 ILE B N 1
ATOM 1481 C CA . ILE B 1 53 ? -14.383 -6.398 -1.874 1 92.38 53 ILE B CA 1
ATOM 1482 C C . ILE B 1 53 ? -15.539 -6.98 -2.684 1 92.38 53 ILE B C 1
ATOM 1484 O O . ILE B 1 53 ? -16.5 -7.496 -2.115 1 92.38 53 ILE B O 1
ATOM 1488 N N . LEU B 1 54 ? -15.43 -6.848 -3.914 1 93 54 LEU B N 1
ATOM 1489 C CA . LEU B 1 54 ? -16.359 -7.543 -4.793 1 93 54 LEU B CA 1
ATOM 1490 C C . LEU B 1 54 ? -15.82 -8.914 -5.18 1 93 54 LEU B C 1
ATOM 1492 O O . LEU B 1 54 ? -16.547 -9.914 -5.133 1 93 54 LEU B O 1
ATOM 1496 N N . ASP B 1 55 ? -14.602 -8.906 -5.527 1 92.31 55 ASP B N 1
ATOM 1497 C CA . ASP B 1 55 ? -13.984 -10.156 -5.957 1 92.31 55 ASP B CA 1
ATOM 1498 C C . ASP B 1 55 ? -12.461 -10.039 -5.996 1 92.31 55 ASP B C 1
ATOM 1500 O O . ASP B 1 55 ? -11.922 -8.93 -6.094 1 92.31 55 ASP B O 1
ATOM 1504 N N . ILE B 1 56 ? -11.82 -11.188 -5.785 1 93.81 56 ILE B N 1
ATOM 1505 C CA . ILE B 1 56 ? -10.398 -11.32 -6.098 1 93.81 56 ILE B CA 1
ATOM 1506 C C . ILE B 1 56 ? -10.211 -12.336 -7.223 1 93.81 56 ILE B C 1
ATOM 1508 O O . ILE B 1 56 ? -10.477 -13.531 -7.043 1 93.81 56 ILE B O 1
ATOM 1512 N N . GLN B 1 57 ? -9.742 -11.797 -8.336 1 94.88 57 GLN B N 1
ATOM 1513 C CA . GLN B 1 57 ? -9.609 -12.656 -9.508 1 94.88 57 GLN B CA 1
ATOM 1514 C C . GLN B 1 57 ? -8.156 -13.062 -9.727 1 94.88 57 GLN B C 1
ATOM 1516 O O . GLN B 1 57 ? -7.242 -12.25 -9.555 1 94.88 57 GLN B O 1
ATOM 1521 N N . GLU B 1 58 ? -8.055 -14.281 -10.078 1 95.62 58 GLU B N 1
ATOM 1522 C CA . GLU B 1 58 ? -6.746 -14.836 -10.398 1 95.62 58 GLU B CA 1
ATOM 1523 C C . GLU B 1 58 ? -6.531 -14.898 -11.906 1 95.62 58 GLU B C 1
ATOM 1525 O O . GLU B 1 58 ? -7.363 -15.438 -12.641 1 95.62 58 GLU B O 1
ATOM 1530 N N . TYR B 1 59 ? -5.406 -14.32 -12.328 1 96.69 59 TYR B N 1
ATOM 1531 C CA . TYR B 1 59 ? -5.059 -14.336 -13.75 1 96.69 59 TYR B CA 1
ATOM 1532 C C . TYR B 1 59 ? -3.668 -14.922 -13.961 1 96.69 59 TYR B C 1
ATOM 1534 O O . TYR B 1 59 ? -2.871 -15 -13.023 1 96.69 59 TYR B O 1
ATOM 1542 N N . ARG B 1 60 ? -3.436 -15.32 -15.195 1 94.5 60 ARG B N 1
ATOM 1543 C CA . ARG B 1 60 ? -2.072 -15.664 -15.594 1 94.5 60 ARG B CA 1
ATOM 1544 C C . ARG B 1 60 ? -1.19 -14.414 -15.641 1 94.5 60 ARG B C 1
ATOM 1546 O O . ARG B 1 60 ? -1.687 -13.305 -15.828 1 94.5 60 ARG B O 1
ATOM 1553 N N . LEU B 1 61 ? 0.017 -14.656 -15.555 1 95.25 61 LEU B N 1
ATOM 1554 C CA . LEU B 1 61 ? 0.988 -13.578 -15.406 1 95.25 61 LEU B CA 1
ATOM 1555 C C . LEU B 1 61 ? 1.009 -12.688 -16.641 1 95.25 61 LEU B C 1
ATOM 1557 O O . LEU B 1 61 ? 1.378 -11.516 -16.562 1 95.25 61 LEU B O 1
ATOM 1561 N N . ASN B 1 62 ? 0.678 -13.242 -17.781 1 93.44 62 ASN B N 1
ATOM 1562 C CA . ASN B 1 62 ? 0.672 -12.445 -19 1 93.44 62 ASN B CA 1
ATOM 1563 C C . ASN B 1 62 ? -0.209 -11.203 -18.859 1 93.44 62 ASN B C 1
ATOM 1565 O O . ASN B 1 62 ? 0.087 -10.156 -19.438 1 93.44 62 ASN B O 1
ATOM 1569 N N . GLN B 1 63 ? -1.249 -11.32 -18.156 1 95.56 63 GLN B N 1
ATOM 1570 C CA . GLN B 1 63 ? -2.148 -10.195 -17.938 1 95.56 63 GLN B CA 1
ATOM 1571 C C . GLN B 1 63 ? -1.467 -9.094 -17.125 1 95.56 63 GLN B C 1
ATOM 1573 O O . GLN B 1 63 ? -1.697 -7.906 -17.359 1 95.56 63 GLN B O 1
ATOM 1578 N N . PHE B 1 64 ? -0.649 -9.508 -16.203 1 96.62 64 PHE B N 1
ATOM 1579 C CA . PHE B 1 64 ? 0.113 -8.531 -15.422 1 96.62 64 PHE B CA 1
ATOM 1580 C C . PHE B 1 64 ? 0.981 -7.676 -16.328 1 96.62 64 PHE B C 1
ATOM 1582 O O . PHE B 1 64 ? 0.993 -6.449 -16.219 1 96.62 64 PHE B O 1
ATOM 1589 N N . PHE B 1 65 ? 1.655 -8.305 -17.203 1 95.19 65 PHE B N 1
ATOM 1590 C CA . PHE B 1 65 ? 2.586 -7.594 -18.078 1 95.19 65 PHE B CA 1
ATOM 1591 C C . PHE B 1 65 ? 1.835 -6.711 -19.062 1 95.19 65 PHE B C 1
ATOM 1593 O O . PHE B 1 65 ? 2.297 -5.621 -19.406 1 95.19 65 PHE B O 1
ATOM 1600 N N . GLU B 1 66 ? 0.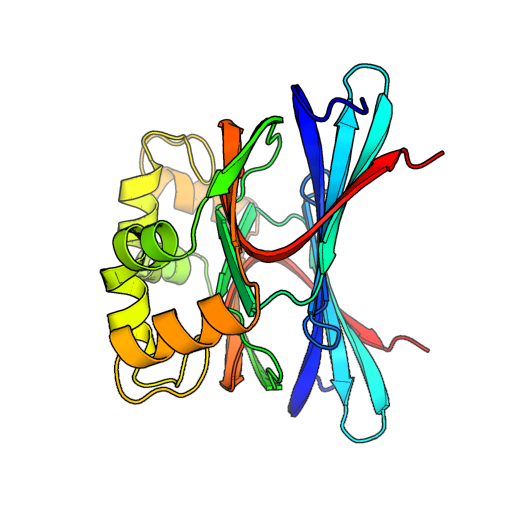71 -7.211 -19.5 1 94.62 66 GLU B N 1
ATOM 1601 C CA . GLU B 1 66 ? -0.11 -6.422 -20.406 1 94.62 66 GLU B CA 1
ATOM 1602 C C . GLU B 1 66 ? -0.687 -5.195 -19.719 1 94.62 66 GLU B C 1
ATOM 1604 O O . GLU B 1 66 ? -0.694 -4.098 -20.281 1 94.62 66 GLU B O 1
ATOM 1609 N N . ASN B 1 67 ? -1.095 -5.324 -18.531 1 93.88 67 ASN B N 1
ATOM 1610 C CA . ASN B 1 67 ? -1.796 -4.27 -17.812 1 93.88 67 ASN B CA 1
ATOM 1611 C C . ASN B 1 67 ? -0.822 -3.271 -17.188 1 93.88 67 ASN B C 1
ATOM 1613 O O . ASN B 1 67 ? -1.21 -2.156 -16.844 1 93.88 67 ASN B O 1
ATOM 1617 N N . ASN B 1 68 ? 0.449 -3.684 -17.031 1 92.75 68 ASN B N 1
ATOM 1618 C CA . ASN B 1 68 ? 1.39 -2.84 -16.312 1 92.75 68 ASN B CA 1
ATOM 1619 C C . ASN B 1 68 ? 2.604 -2.486 -17.156 1 92.75 68 ASN B C 1
ATOM 1621 O O . ASN B 1 68 ? 3.715 -2.35 -16.641 1 92.75 68 ASN B O 1
ATOM 1625 N N . LYS B 1 69 ? 2.414 -2.369 -18.375 1 91.19 69 LYS B N 1
ATOM 1626 C CA . LYS B 1 69 ? 3.494 -2.064 -19.312 1 91.19 69 LYS B CA 1
ATOM 1627 C C . LYS B 1 69 ? 4.172 -0.743 -18.953 1 91.19 69 LYS B C 1
ATOM 1629 O O . LYS B 1 69 ? 5.398 -0.667 -18.891 1 91.19 69 LYS B O 1
ATOM 1634 N N . GLU B 1 70 ? 3.387 0.27 -18.75 1 87.94 70 GLU B N 1
ATOM 1635 C CA . GLU B 1 70 ? 3.934 1.586 -18.422 1 87.94 70 GLU B CA 1
ATOM 1636 C C . GLU B 1 70 ? 4.738 1.55 -17.141 1 87.94 70 GLU B C 1
ATOM 1638 O O . GLU B 1 70 ? 5.816 2.141 -17.047 1 87.94 70 GLU B O 1
ATOM 1643 N N . LEU B 1 71 ? 4.188 0.891 -16.219 1 86.94 71 LEU B N 1
ATOM 1644 C CA . LEU B 1 71 ? 4.863 0.779 -14.93 1 86.94 71 LEU B CA 1
ATOM 1645 C C . LEU B 1 71 ? 6.195 0.048 -15.07 1 86.94 71 LEU B C 1
ATOM 1647 O O . LEU B 1 71 ? 7.211 0.485 -14.531 1 86.94 71 LEU B O 1
ATOM 1651 N N . LEU B 1 72 ? 6.195 -1.038 -15.797 1 89.5 72 LEU B N 1
ATOM 1652 C CA . LEU B 1 72 ? 7.402 -1.828 -16.016 1 89.5 72 LEU B CA 1
ATOM 1653 C C . LEU B 1 72 ? 8.477 -0.996 -16.703 1 89.5 72 LEU B C 1
ATOM 1655 O O . LEU B 1 72 ? 9.648 -1.057 -16.344 1 89.5 72 LEU B O 1
ATOM 1659 N N . GLU B 1 73 ? 8.047 -0.273 -17.641 1 87.62 73 GLU B N 1
ATOM 1660 C CA . GLU B 1 73 ? 8.984 0.579 -18.375 1 87.62 73 GLU B CA 1
ATOM 1661 C C . GLU B 1 73 ? 9.586 1.642 -17.453 1 87.62 73 GLU B C 1
ATOM 1663 O O . GLU B 1 73 ? 10.805 1.851 -17.453 1 87.62 73 GLU B O 1
ATOM 1668 N N . LYS B 1 74 ? 8.742 2.242 -16.734 1 83.31 74 LYS B N 1
ATOM 1669 C CA . LYS B 1 74 ? 9.172 3.316 -15.844 1 83.31 74 LYS B CA 1
ATOM 1670 C C . LYS B 1 74 ? 10.125 2.795 -14.773 1 83.31 74 LYS B C 1
ATOM 1672 O O . LYS B 1 74 ? 11.062 3.49 -14.375 1 83.31 74 LYS B O 1
ATOM 1677 N N . GLN B 1 75 ? 9.945 1.553 -14.367 1 83.25 75 GLN B N 1
ATOM 1678 C CA . GLN B 1 75 ? 10.672 1.049 -13.211 1 83.25 75 GLN B CA 1
ATOM 1679 C C . GLN B 1 75 ? 11.844 0.165 -13.633 1 83.25 75 GLN B C 1
ATOM 1681 O O . GLN B 1 75 ? 12.625 -0.279 -12.789 1 83.25 75 GLN B O 1
ATOM 1686 N N . LYS B 1 76 ? 11.961 -0.067 -14.836 1 83.94 76 LYS B N 1
ATOM 1687 C CA . LYS B 1 76 ? 13.016 -0.94 -15.344 1 83.94 76 LYS B CA 1
ATOM 1688 C C . LYS B 1 76 ? 14.391 -0.475 -14.867 1 83.94 76 LYS B C 1
ATOM 1690 O O . LYS B 1 76 ? 15.234 -1.293 -14.5 1 83.94 76 LYS B O 1
ATOM 1695 N N . ALA B 1 77 ? 14.594 0.815 -14.922 1 80.62 77 ALA B N 1
ATOM 1696 C CA . ALA B 1 77 ? 15.891 1.373 -14.531 1 80.62 77 ALA B CA 1
ATOM 1697 C C . ALA B 1 77 ? 16.188 1.094 -13.062 1 80.62 77 ALA B C 1
ATOM 1699 O O . ALA B 1 77 ? 17.344 1.154 -12.633 1 80.62 77 ALA B O 1
ATOM 1700 N N . TYR B 1 78 ? 15.227 0.721 -12.359 1 78.94 78 TYR B N 1
ATOM 1701 C CA . TYR B 1 78 ? 15.383 0.484 -10.93 1 78.94 78 TYR B CA 1
ATOM 1702 C C . TYR B 1 78 ? 15.32 -1.006 -10.617 1 78.94 78 TYR B C 1
ATOM 1704 O O . TYR B 1 78 ? 15.133 -1.395 -9.461 1 78.94 78 TYR B O 1
ATOM 1712 N N . CYS B 1 79 ? 15.336 -1.771 -11.656 1 83 79 CYS B N 1
ATOM 1713 C CA . CYS B 1 79 ? 15.391 -3.223 -11.508 1 83 79 CYS B CA 1
ATOM 1714 C C . CYS B 1 79 ? 14.141 -3.744 -10.805 1 83 79 CYS B C 1
ATOM 1716 O O . CYS B 1 79 ? 14.227 -4.582 -9.906 1 83 79 CYS B O 1
ATOM 1718 N N . TRP B 1 80 ? 13.039 -3.254 -11.125 1 86.69 80 TRP B N 1
ATOM 1719 C CA . TRP B 1 80 ? 11.75 -3.656 -10.578 1 86.69 80 TRP B CA 1
ATOM 1720 C C . TRP B 1 80 ? 10.938 -4.422 -11.617 1 86.69 80 TRP B C 1
ATOM 1722 O O . TRP B 1 80 ? 10.953 -4.078 -12.805 1 86.69 80 TRP B O 1
ATOM 1732 N N . PRO B 1 81 ? 10.195 -5.418 -11.18 1 88.19 81 PRO B N 1
ATOM 1733 C CA . PRO B 1 81 ? 10.117 -5.977 -9.828 1 88.19 81 PRO B CA 1
ATOM 1734 C C . PRO B 1 81 ? 11.336 -6.812 -9.469 1 88.19 81 PRO B C 1
ATOM 1736 O O . PRO B 1 81 ? 11.508 -7.195 -8.305 1 88.19 81 PRO B O 1
ATOM 1739 N N . LEU B 1 82 ? 12.133 -7.188 -10.312 1 88.56 82 LEU B N 1
ATOM 1740 C CA . LEU B 1 82 ? 13.477 -7.746 -10.195 1 88.56 82 LEU B CA 1
ATOM 1741 C C . LEU B 1 82 ? 14.32 -7.406 -11.422 1 88.56 82 LEU B C 1
ATOM 1743 O O . LEU B 1 82 ? 13.82 -6.805 -12.375 1 88.56 82 LEU B O 1
ATOM 1747 N N . TYR B 1 83 ? 15.539 -7.699 -11.242 1 88.06 83 TYR B N 1
ATOM 1748 C CA . TYR B 1 83 ? 16.406 -7.457 -12.398 1 88.06 83 TYR B CA 1
ATOM 1749 C C . TYR B 1 83 ? 16.047 -8.391 -13.547 1 88.06 83 TYR B C 1
ATOM 1751 O O . TYR B 1 83 ? 15.797 -9.578 -13.336 1 88.06 83 TYR B O 1
ATOM 1759 N N . TYR B 1 84 ? 16.031 -7.816 -14.758 1 89.81 84 TYR B N 1
ATOM 1760 C CA . TYR B 1 84 ? 15.758 -8.625 -15.945 1 89.81 84 TYR B CA 1
ATOM 1761 C C . TYR B 1 84 ? 16.281 -7.938 -17.203 1 89.81 84 TYR B C 1
ATOM 1763 O O . TYR B 1 84 ? 16.375 -6.707 -17.25 1 89.81 84 TYR B O 1
ATOM 1771 N N . ASP B 1 85 ? 16.547 -8.711 -18.156 1 90.19 85 ASP B N 1
ATOM 1772 C CA . ASP B 1 85 ? 17.031 -8.195 -19.422 1 90.19 85 ASP B CA 1
ATOM 1773 C C . ASP B 1 85 ? 15.883 -7.734 -20.312 1 90.19 85 ASP B C 1
ATOM 1775 O O . ASP B 1 85 ? 15.992 -6.723 -21.016 1 90.19 85 ASP B O 1
ATOM 1779 N N . SER B 1 86 ? 14.867 -8.523 -20.344 1 90.25 86 SER B N 1
ATOM 1780 C CA . SER B 1 86 ? 13.672 -8.227 -21.141 1 90.25 86 SER B CA 1
ATOM 1781 C C . SER B 1 86 ? 12.414 -8.688 -20.422 1 90.25 86 SER B C 1
ATOM 1783 O O . SER B 1 86 ? 12.453 -9.617 -19.609 1 90.25 86 SER B O 1
ATOM 1785 N N . VAL B 1 87 ? 11.383 -8.094 -20.828 1 90.56 87 VAL B N 1
ATOM 1786 C CA . VAL B 1 87 ? 10.094 -8.438 -20.219 1 90.56 87 VAL B CA 1
ATOM 1787 C C . VAL B 1 87 ? 9.758 -9.898 -20.516 1 90.56 87 VAL B C 1
ATOM 1789 O O . VAL B 1 87 ? 9.219 -10.594 -19.656 1 90.56 87 VAL B O 1
ATOM 1792 N N . ASP B 1 88 ? 10.055 -10.344 -21.703 1 90.62 88 ASP B N 1
ATOM 1793 C CA . ASP B 1 88 ? 9.797 -11.727 -22.094 1 90.62 88 ASP B CA 1
ATOM 1794 C C . ASP B 1 88 ? 10.555 -12.695 -21.188 1 90.62 88 ASP B C 1
ATOM 1796 O O . ASP B 1 88 ? 9.992 -13.695 -20.734 1 90.62 88 ASP B O 1
ATOM 1800 N N . GLU B 1 89 ? 11.711 -12.422 -20.984 1 91.81 89 GLU B N 1
ATOM 1801 C CA . GLU B 1 89 ? 12.523 -13.25 -20.094 1 91.81 89 GLU B CA 1
ATOM 1802 C C . GLU B 1 89 ? 11.945 -13.273 -18.688 1 91.81 89 GLU B C 1
ATOM 1804 O O . GLU B 1 89 ? 11.859 -14.336 -18.062 1 91.81 89 GLU B O 1
ATOM 1809 N N . LEU B 1 90 ? 11.633 -12.094 -18.203 1 93.44 90 LEU B N 1
ATOM 1810 C CA . LEU B 1 90 ? 11.031 -11.984 -16.891 1 93.44 90 LEU B CA 1
ATOM 1811 C C . LEU B 1 90 ? 9.75 -12.805 -16.797 1 93.44 90 LEU B C 1
ATOM 1813 O O . LEU B 1 90 ? 9.555 -13.555 -15.836 1 93.44 90 LEU B O 1
ATOM 1817 N N . SER B 1 91 ? 8.93 -12.648 -17.734 1 93.31 91 SER B N 1
ATOM 1818 C CA . SER B 1 91 ? 7.656 -13.352 -17.766 1 93.31 91 SER B CA 1
ATOM 1819 C C . SER B 1 91 ? 7.852 -14.859 -17.703 1 93.31 91 SER B C 1
ATOM 1821 O O . SER B 1 91 ? 7.207 -15.547 -16.906 1 93.31 91 SER B O 1
ATOM 1823 N N . VAL B 1 92 ? 8.727 -15.422 -18.5 1 93.62 92 VAL B N 1
ATOM 1824 C CA . VAL B 1 92 ? 8.992 -16.859 -18.562 1 93.62 92 VAL B CA 1
ATOM 1825 C C . VAL B 1 92 ? 9.508 -17.344 -17.203 1 93.62 92 VAL B C 1
ATOM 1827 O O . VAL B 1 92 ? 9.055 -18.375 -16.703 1 93.62 92 VAL B O 1
ATOM 1830 N N . ARG B 1 93 ? 10.383 -16.594 -16.672 1 94.62 93 ARG B N 1
ATOM 1831 C CA . ARG B 1 93 ? 10.961 -16.953 -15.383 1 94.62 93 ARG B CA 1
ATOM 1832 C C . ARG B 1 93 ? 9.891 -17.016 -14.297 1 94.62 93 ARG B C 1
ATOM 1834 O O . ARG B 1 93 ? 9.805 -18 -13.555 1 94.62 93 ARG B O 1
ATOM 1841 N N . LEU B 1 94 ? 9.141 -15.969 -14.18 1 96.06 94 LEU B N 1
ATOM 1842 C CA . LEU B 1 94 ? 8.125 -15.867 -13.133 1 96.06 94 LEU B CA 1
ATOM 1843 C C . LEU B 1 94 ? 7.051 -16.922 -13.312 1 96.06 94 LEU B C 1
ATOM 1845 O O . LEU B 1 94 ? 6.539 -17.484 -12.336 1 96.06 94 LEU B O 1
ATOM 1849 N N . MET B 1 95 ? 6.727 -17.203 -14.555 1 94.62 95 MET B N 1
ATOM 1850 C CA . MET B 1 95 ? 5.75 -18.266 -14.82 1 94.62 95 MET B CA 1
ATOM 1851 C C . MET B 1 95 ? 6.281 -19.625 -14.375 1 94.62 95 MET B C 1
ATOM 1853 O O . MET B 1 95 ? 5.547 -20.406 -13.781 1 94.62 95 MET B O 1
ATOM 1857 N N . LYS B 1 96 ? 7.457 -19.844 -14.703 1 95.5 96 LYS B N 1
ATOM 1858 C CA . LYS B 1 96 ? 8.086 -21.109 -14.305 1 95.5 96 LYS B CA 1
ATOM 1859 C C . LYS B 1 96 ? 8.117 -21.25 -12.789 1 95.5 96 LYS B C 1
ATOM 1861 O O . LYS B 1 96 ? 7.984 -22.344 -12.258 1 95.5 96 LYS B O 1
ATOM 1866 N N . GLU B 1 97 ? 8.273 -20.141 -12.102 1 96.06 97 GLU B N 1
ATOM 1867 C CA . GLU B 1 97 ? 8.359 -20.156 -10.648 1 96.06 97 GLU B CA 1
ATOM 1868 C C . GLU B 1 97 ? 6.977 -20.281 -10.016 1 96.06 97 GLU B C 1
ATOM 1870 O O . GLU B 1 97 ? 6.859 -20.484 -8.805 1 96.06 97 GLU B O 1
ATOM 1875 N N . GLY B 1 98 ? 5.949 -20.047 -10.742 1 96.31 98 GLY B N 1
ATOM 1876 C CA . GLY B 1 98 ? 4.605 -20.312 -10.258 1 96.31 98 GLY B CA 1
ATOM 1877 C C . GLY B 1 98 ? 3.893 -19.062 -9.773 1 96.31 98 GLY B C 1
ATOM 1878 O O . GLY B 1 98 ? 2.949 -19.141 -8.984 1 96.31 98 GLY B O 1
ATOM 1879 N N . TYR B 1 99 ? 4.328 -17.906 -10.219 1 97.81 99 TYR B N 1
ATOM 1880 C CA . TYR B 1 99 ? 3.67 -16.656 -9.844 1 97.81 99 TYR B CA 1
ATOM 1881 C C . TYR B 1 99 ? 2.35 -16.484 -10.594 1 97.81 99 TYR B C 1
ATOM 1883 O O . TYR B 1 99 ? 2.234 -16.875 -11.758 1 97.81 99 TYR B O 1
ATOM 1891 N N . LEU B 1 100 ? 1.392 -15.875 -9.891 1 97.75 100 LEU B N 1
ATOM 1892 C CA . LEU B 1 100 ? 0.102 -15.5 -10.461 1 97.75 100 LEU B CA 1
ATOM 1893 C C . LEU B 1 100 ? -0.195 -14.023 -10.211 1 97.75 100 LEU B C 1
ATOM 1895 O O . LEU B 1 100 ? 0.49 -13.375 -9.422 1 97.75 100 LEU B O 1
ATOM 1899 N N . TYR B 1 101 ? -1.127 -13.562 -11.031 1 98 101 TYR B N 1
ATOM 1900 C CA . TYR B 1 101 ? -1.573 -12.18 -10.977 1 98 101 TYR B CA 1
ATOM 1901 C C . TYR B 1 101 ? -2.951 -12.07 -10.328 1 98 101 TYR B C 1
ATOM 1903 O O . TYR B 1 101 ? -3.953 -12.477 -10.922 1 98 101 TYR B O 1
ATOM 1911 N N . TYR B 1 102 ? -3.02 -11.547 -9.094 1 97.5 102 TYR B N 1
ATOM 1912 C CA . TYR B 1 102 ? -4.277 -11.391 -8.367 1 97.5 102 TYR B CA 1
ATOM 1913 C C . TYR B 1 102 ? -4.762 -9.945 -8.43 1 97.5 102 TYR B C 1
ATOM 1915 O O . TYR B 1 102 ? -4.031 -9.023 -8.07 1 97.5 102 TYR B O 1
ATOM 1923 N N . VAL B 1 103 ? -5.984 -9.828 -8.844 1 96.06 103 VAL B N 1
ATOM 1924 C CA . VAL B 1 103 ? -6.559 -8.484 -8.938 1 96.06 103 VAL B CA 1
ATOM 1925 C C . VAL B 1 103 ? -7.734 -8.359 -7.965 1 96.06 103 VAL B C 1
ATOM 1927 O O . VAL B 1 103 ? -8.641 -9.195 -7.973 1 96.06 103 VAL B O 1
ATOM 1930 N N . ILE B 1 104 ? -7.66 -7.352 -7.172 1 94.44 104 ILE B N 1
ATOM 1931 C CA . ILE B 1 104 ? -8.727 -7.066 -6.219 1 94.44 104 ILE B CA 1
ATOM 1932 C C . ILE B 1 104 ? -9.711 -6.07 -6.828 1 94.44 104 ILE B C 1
ATOM 1934 O O . ILE B 1 104 ? -9.336 -4.953 -7.18 1 94.44 104 ILE B O 1
ATOM 1938 N N . TYR B 1 105 ? -10.906 -6.465 -6.914 1 91.25 105 TYR B N 1
ATOM 1939 C CA . TYR B 1 105 ? -11.992 -5.602 -7.363 1 91.25 105 TYR B CA 1
ATOM 1940 C C . TYR B 1 105 ? -12.844 -5.141 -6.184 1 91.25 105 TYR B C 1
ATOM 1942 O O . TYR B 1 105 ? -13.336 -5.961 -5.41 1 91.25 105 TYR B O 1
ATOM 1950 N N . SER B 1 106 ? -12.922 -3.93 -6.129 1 88.56 106 SER B N 1
ATOM 1951 C CA . SER B 1 106 ? -13.766 -3.369 -5.074 1 88.56 106 SER B CA 1
ATOM 1952 C C . SER B 1 106 ? -14.898 -2.537 -5.66 1 88.56 106 SER B C 1
ATOM 1954 O O . SER B 1 106 ? -14.781 -2.006 -6.766 1 88.56 106 SER B O 1
ATOM 1956 N N . SER B 1 107 ? -16.016 -2.572 -4.957 1 82.94 107 SER B N 1
ATOM 1957 C CA . SER B 1 107 ? -17.141 -1.732 -5.371 1 82.94 107 SER B CA 1
ATOM 1958 C C . SER B 1 107 ? -16.812 -0.252 -5.215 1 82.94 107 SER B C 1
ATOM 1960 O O . SER B 1 107 ? -17.219 0.572 -6.035 1 82.94 107 SER B O 1
ATOM 1962 N N . TYR B 1 108 ? -16.188 0.03 -4.16 1 76.19 108 TYR B N 1
ATOM 1963 C CA . TYR B 1 108 ? -15.688 1.351 -3.787 1 76.19 108 TYR B CA 1
ATOM 1964 C C . TYR B 1 108 ? -14.391 1.242 -2.998 1 76.19 108 TYR B C 1
ATOM 1966 O O . TYR B 1 108 ? -14.18 0.275 -2.262 1 76.19 108 TYR B O 1
ATOM 1974 N N . GLY B 1 109 ? -13.523 2.164 -3.305 1 71.06 109 GLY B N 1
ATOM 1975 C CA . GLY B 1 109 ? -12.359 2.221 -2.441 1 71.06 109 GLY B CA 1
ATOM 1976 C C . GLY B 1 109 ? -11.133 1.566 -3.055 1 71.06 109 GLY B C 1
ATOM 1977 O O . GLY B 1 109 ? -10.734 1.901 -4.172 1 71.06 109 GLY B O 1
ATOM 1978 N N . LEU B 1 110 ? -10.539 0.448 -2.332 1 71.12 110 LEU B N 1
ATOM 1979 C CA . LEU B 1 110 ? -9.25 -0.143 -2.658 1 71.12 110 LEU B CA 1
ATOM 1980 C C . LEU B 1 110 ? -9.344 -0.992 -3.922 1 71.12 110 LEU B C 1
ATOM 1982 O O . LEU B 1 110 ? -10.07 -1.987 -3.953 1 71.12 110 LEU B O 1
ATOM 1986 N N . ASN B 1 111 ? -8.695 -0.568 -4.938 1 82.62 111 ASN B N 1
ATOM 1987 C CA . ASN B 1 111 ? -8.359 -1.386 -6.098 1 82.62 111 ASN B CA 1
ATOM 1988 C C . ASN B 1 111 ? -6.855 -1.648 -6.18 1 82.62 111 ASN B C 1
ATOM 1990 O O . ASN B 1 111 ? -6.051 -0.791 -5.812 1 82.62 111 ASN B O 1
ATOM 1994 N N . GLY B 1 112 ? -6.559 -2.898 -6.492 1 92.12 112 GLY B N 1
ATOM 1995 C CA . GLY B 1 112 ? -5.133 -3.184 -6.594 1 92.12 112 GLY B CA 1
ATOM 1996 C C . GLY B 1 112 ? -4.84 -4.586 -7.094 1 92.12 112 GLY B C 1
ATOM 1997 O O . GLY B 1 112 ? -5.742 -5.285 -7.562 1 92.12 112 GLY B O 1
ATOM 1998 N N . TRP B 1 113 ? -3.621 -4.785 -7.141 1 95.56 113 TRP B N 1
ATOM 1999 C CA . TRP B 1 113 ? -3.199 -6.102 -7.609 1 95.56 113 TRP B CA 1
ATOM 2000 C C . TRP B 1 113 ? -1.984 -6.594 -6.828 1 95.56 113 TRP B C 1
ATOM 2002 O O . TRP B 1 113 ? -1.292 -5.805 -6.184 1 95.56 113 TRP B O 1
ATOM 2012 N N . ILE B 1 114 ? -1.842 -7.895 -6.879 1 97.06 114 ILE B N 1
ATOM 2013 C CA . ILE B 1 114 ? -0.729 -8.562 -6.215 1 97.06 114 ILE B CA 1
ATOM 2014 C C . ILE B 1 114 ? -0.167 -9.656 -7.125 1 97.06 114 ILE B C 1
ATOM 2016 O O . ILE B 1 114 ? -0.924 -10.414 -7.73 1 97.06 114 ILE B O 1
ATOM 2020 N N . VAL B 1 115 ? 1.115 -9.656 -7.332 1 97.44 115 VAL B N 1
ATOM 2021 C CA . VAL B 1 115 ? 1.813 -10.773 -7.957 1 97.44 115 VAL B CA 1
ATOM 2022 C C . VAL B 1 115 ? 2.41 -11.68 -6.879 1 97.44 115 VAL B C 1
ATOM 2024 O O . VAL B 1 115 ? 3.299 -11.258 -6.133 1 97.44 115 VAL B O 1
ATOM 2027 N N . ALA B 1 116 ? 1.883 -12.859 -6.77 1 98 116 ALA B N 1
ATOM 2028 C CA . ALA B 1 116 ? 2.277 -13.766 -5.699 1 98 116 ALA B CA 1
ATOM 2029 C C . ALA B 1 116 ? 2.131 -15.219 -6.133 1 98 116 ALA B C 1
ATOM 2031 O O . ALA B 1 116 ? 1.612 -15.508 -7.215 1 98 116 ALA B O 1
ATOM 2032 N N . LYS B 1 117 ? 2.57 -16.141 -5.27 1 97.62 117 LYS B N 1
ATOM 2033 C CA . LYS B 1 117 ? 2.529 -17.562 -5.625 1 97.62 117 LYS B CA 1
ATOM 2034 C C . LYS B 1 117 ? 1.341 -18.25 -4.965 1 97.62 117 LYS B C 1
ATOM 2036 O O . LYS B 1 117 ? 0.821 -19.234 -5.496 1 97.62 117 LYS B O 1
ATOM 2041 N N . GLN B 1 118 ? 0.983 -17.75 -3.838 1 96.25 118 GLN B N 1
ATOM 2042 C CA . GLN B 1 118 ? -0.085 -18.406 -3.096 1 96.25 118 GLN B CA 1
ATOM 2043 C C . GLN B 1 118 ? -1.102 -17.391 -2.576 1 96.25 118 GLN B C 1
ATOM 2045 O O . GLN B 1 118 ? -0.755 -16.25 -2.305 1 96.25 118 GLN B O 1
ATOM 2050 N N . TYR B 1 119 ? -2.273 -17.828 -2.482 1 94.31 119 TYR B N 1
ATOM 2051 C CA . TYR B 1 119 ? -3.432 -17.078 -2.004 1 94.31 119 TYR B CA 1
ATOM 2052 C C . TYR B 1 119 ? -4.277 -17.938 -1.063 1 94.31 119 TYR B C 1
ATOM 2054 O O . TYR B 1 119 ? -4.539 -19.109 -1.346 1 94.31 119 TYR B O 1
ATOM 2062 N N . ASP B 1 120 ? -4.547 -17.375 0.121 1 95.81 120 ASP B N 1
ATOM 2063 C CA . ASP B 1 120 ? -5.363 -18.109 1.073 1 95.81 120 ASP B CA 1
ATOM 2064 C C . ASP B 1 120 ? -6.379 -17.203 1.757 1 95.81 120 ASP B C 1
ATOM 2066 O O . ASP B 1 120 ? -6.113 -16.016 1.977 1 95.81 120 ASP B O 1
ATOM 2070 N N . VAL B 1 121 ? -7.512 -17.797 2.117 1 95.19 121 VAL B N 1
ATOM 2071 C CA . VAL B 1 121 ? -8.578 -17.109 2.834 1 95.19 121 VAL B CA 1
ATOM 2072 C C . VAL B 1 121 ? -8.914 -17.859 4.117 1 95.19 121 VAL B C 1
ATOM 2074 O O . VAL B 1 121 ? -9.188 -19.062 4.086 1 95.19 121 VAL B O 1
ATOM 2077 N N . ASN B 1 122 ? -8.836 -17.125 5.172 1 95.12 122 ASN B N 1
ATOM 2078 C CA . ASN B 1 122 ? -9.094 -17.766 6.457 1 95.12 122 ASN B CA 1
ATOM 2079 C C . ASN B 1 122 ? -9.961 -16.891 7.355 1 95.12 122 ASN B C 1
ATOM 2081 O O . ASN B 1 122 ? -9.836 -15.664 7.348 1 95.12 122 ASN B O 1
ATOM 2085 N N . ARG B 1 123 ? -10.812 -17.578 8.141 1 91.31 123 ARG B N 1
ATOM 2086 C CA . ARG B 1 123 ? -11.578 -16.875 9.156 1 91.31 123 ARG B CA 1
ATOM 2087 C C . ARG B 1 123 ? -10.734 -16.625 10.406 1 91.31 123 ARG B C 1
ATOM 2089 O O . ARG B 1 123 ? -9.961 -17.5 10.82 1 91.31 123 ARG B O 1
ATOM 2096 N N . ILE B 1 124 ? -10.789 -15.352 10.805 1 83.94 124 ILE B N 1
ATOM 2097 C CA . ILE B 1 124 ? -10.102 -15.047 12.055 1 83.94 124 ILE B CA 1
ATOM 2098 C C . ILE B 1 124 ? -11.086 -15.141 13.219 1 83.94 124 ILE B C 1
ATOM 2100 O O . ILE B 1 124 ? -12.203 -14.625 13.141 1 83.94 124 ILE B O 1
ATOM 2104 N N . VAL B 1 125 ? -11.055 -15.984 14.188 1 67.25 125 VAL B N 1
ATOM 2105 C CA . VAL B 1 125 ? -11.906 -16.172 15.359 1 67.25 125 VAL B CA 1
ATOM 2106 C C . VAL B 1 125 ? -11.719 -15.016 16.328 1 67.25 125 VAL B C 1
ATOM 2108 O O . VAL B 1 125 ? -10.617 -14.461 16.438 1 67.25 125 VAL B O 1
#